Protein AF-A0A933L2H6-F1 (afdb_monomer_lite)

Radius of gyration: 19.9 Å; chains: 1; bounding box: 51×44×52 Å

Organism: NCBI:txid12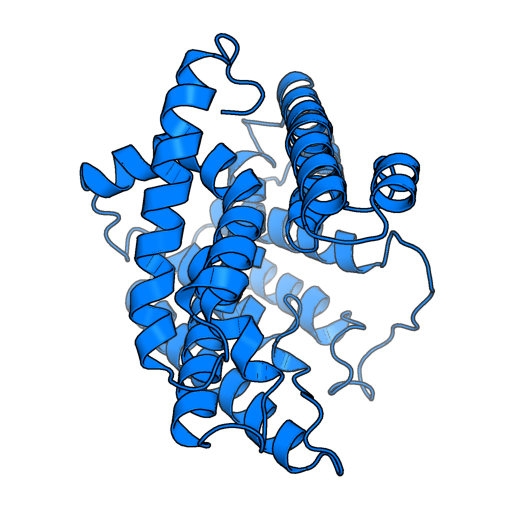28055

InterPro domains:
  IPR002656 Acyltransferase 3 domain [PF01757] (1-305)

Foldseek 3Di:
DVLLLVLLVQLLQCFVVFDPVLNLLSLLSNQLCLLVLLLVLLVVLQQQQAPNHDDVLNLLLLVCQLVPLLVVLLVLCVVPHDCSVVSVVCSVQDRSDPQSVVSVLVNVLSVCSNVHHQDQDADPVVLVVVLCCVLPQANPLPPVVVVRHPDDWDDDSPGVVSVVSSSSSSSSNHNLRYDDPPDLLVVQLVVLSVVLSCVQSVQQVVVLVVDPVSGGDGSCSPCSHPSSVSNSVSVSVCVSVCSPPPPPPPVVVVLVVLVQLLSSCLSSLLVVCQVPPNPPSHGNVVSVVSSVVSSVVSVVVSVVVVVVPPVPSRD

Structure (mmCIF, N/CA/C/O backbone):
data_AF-A0A933L2H6-F1
#
_entry.id   AF-A0A933L2H6-F1
#
loop_
_atom_site.group_PDB
_atom_site.id
_atom_site.type_symbol
_atom_site.label_atom_id
_atom_site.label_alt_id
_atom_site.label_comp_id
_atom_site.label_asym_id
_atom_site.label_entity_id
_atom_site.label_seq_id
_atom_site.pdbx_PDB_ins_code
_atom_site.Cartn_x
_atom_site.Cartn_y
_atom_site.Cartn_z
_atom_site.occupancy
_atom_site.B_iso_or_equiv
_atom_site.auth_seq_id
_atom_site.auth_comp_id
_atom_site.auth_asym_id
_atom_site.auth_atom_id
_atom_site.pdbx_PDB_model_num
ATOM 1 N N . MET A 1 1 ? 4.660 -6.359 2.857 1.00 91.38 1 MET A N 1
ATOM 2 C CA . MET A 1 1 ? 3.763 -6.318 1.682 1.00 91.38 1 MET A CA 1
ATOM 3 C C . MET A 1 1 ? 4.089 -5.125 0.796 1.00 91.38 1 MET A C 1
ATOM 5 O O . MET A 1 1 ? 4.617 -5.360 -0.271 1.00 91.38 1 MET A O 1
ATOM 9 N N . VAL A 1 2 ? 3.926 -3.876 1.252 1.00 93.25 2 VAL A N 1
ATOM 10 C CA . VAL A 1 2 ? 4.247 -2.675 0.442 1.00 93.25 2 VAL A CA 1
ATOM 11 C C . VAL A 1 2 ? 5.695 -2.638 -0.076 1.00 93.25 2 VAL A C 1
ATOM 13 O O . VAL A 1 2 ? 5.914 -2.318 -1.233 1.00 93.25 2 VAL A O 1
ATOM 16 N N . ILE A 1 3 ? 6.686 -3.036 0.730 1.00 95.50 3 ILE A N 1
ATOM 17 C CA . ILE A 1 3 ? 8.080 -3.126 0.246 1.00 95.50 3 ILE A 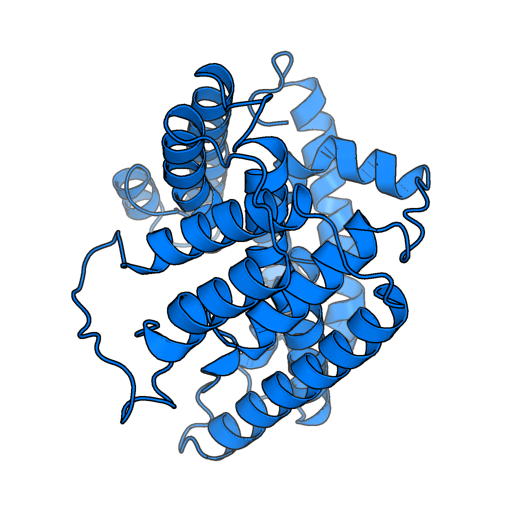CA 1
ATOM 18 C C . ILE A 1 3 ? 8.199 -4.130 -0.908 1.00 95.50 3 ILE A C 1
ATOM 20 O O . ILE A 1 3 ? 8.840 -3.831 -1.905 1.00 95.50 3 ILE A O 1
ATOM 24 N N . LEU A 1 4 ? 7.544 -5.293 -0.797 1.00 96.44 4 LEU A N 1
ATOM 25 C CA . LEU A 1 4 ? 7.558 -6.319 -1.844 1.00 96.44 4 LEU A CA 1
ATOM 26 C C . LEU A 1 4 ? 6.893 -5.816 -3.134 1.00 96.44 4 LEU A C 1
ATOM 28 O O . LEU A 1 4 ? 7.409 -6.092 -4.211 1.00 96.44 4 LEU A O 1
ATOM 32 N N . LEU A 1 5 ? 5.818 -5.025 -3.011 1.00 95.19 5 LEU A N 1
ATOM 33 C CA . LEU A 1 5 ? 5.186 -4.331 -4.138 1.00 95.19 5 LEU A CA 1
ATOM 34 C C . LEU A 1 5 ? 6.219 -3.476 -4.884 1.00 95.19 5 LEU A C 1
ATOM 36 O O . LEU A 1 5 ? 6.415 -3.654 -6.078 1.00 95.19 5 LEU A O 1
ATOM 40 N N . HIS A 1 6 ? 6.960 -2.614 -4.179 1.00 95.31 6 HIS A N 1
ATOM 41 C CA . HIS A 1 6 ? 7.970 -1.754 -4.815 1.00 95.31 6 HIS A CA 1
ATOM 42 C C . HIS A 1 6 ? 9.167 -2.518 -5.380 1.00 95.31 6 HIS A C 1
ATOM 44 O O . HIS A 1 6 ? 9.771 -2.073 -6.355 1.00 95.31 6 HIS A O 1
ATOM 50 N N . CYS A 1 7 ? 9.522 -3.664 -4.794 1.00 95.94 7 CYS A N 1
ATOM 51 C CA . CYS A 1 7 ? 10.558 -4.533 -5.350 1.00 95.94 7 CYS A CA 1
ATOM 52 C C . CYS A 1 7 ? 10.157 -5.096 -6.723 1.00 95.94 7 CYS A C 1
ATOM 54 O O . CYS A 1 7 ? 11.025 -5.244 -7.579 1.00 95.94 7 CYS A O 1
ATOM 56 N N . ALA A 1 8 ? 8.870 -5.381 -6.939 1.00 96.19 8 ALA A N 1
ATOM 57 C CA . ALA A 1 8 ? 8.348 -5.875 -8.212 1.00 96.19 8 ALA A CA 1
ATOM 58 C C . ALA A 1 8 ? 8.008 -4.748 -9.207 1.00 96.19 8 ALA A C 1
ATOM 60 O O . ALA A 1 8 ? 8.186 -4.921 -10.410 1.00 96.19 8 ALA A O 1
ATOM 61 N N . ALA A 1 9 ? 7.598 -3.574 -8.715 1.00 93.50 9 ALA A N 1
ATOM 62 C CA . ALA A 1 9 ? 7.052 -2.487 -9.530 1.00 93.50 9 ALA A CA 1
ATOM 63 C C . ALA A 1 9 ? 7.937 -2.046 -10.707 1.00 93.50 9 ALA A C 1
ATOM 65 O O . ALA A 1 9 ? 7.421 -1.697 -11.765 1.00 93.50 9 ALA A O 1
ATOM 66 N N . ARG A 1 10 ? 9.269 -2.072 -10.551 1.00 92.44 10 ARG A N 1
ATOM 67 C CA . ARG A 1 10 ? 10.197 -1.632 -11.605 1.00 92.44 10 ARG A CA 1
ATOM 68 C C . ARG A 1 10 ? 10.139 -2.514 -12.857 1.00 92.44 10 ARG A C 1
ATOM 70 O O . ARG A 1 10 ? 10.207 -1.982 -13.955 1.00 92.44 10 ARG A O 1
ATOM 77 N N . TYR A 1 11 ? 9.965 -3.823 -12.690 1.00 94.69 11 TYR A N 1
ATOM 78 C CA . TYR A 1 11 ? 9.904 -4.786 -13.796 1.00 94.69 11 TYR A CA 1
ATOM 79 C C . TYR A 1 11 ? 8.694 -4.566 -14.702 1.00 94.69 11 TYR A C 1
ATOM 81 O O . TYR A 1 11 ? 8.742 -4.882 -15.886 1.00 94.69 11 TYR A O 1
ATOM 89 N N . LEU A 1 12 ? 7.609 -4.008 -14.157 1.00 94.12 12 LEU A N 1
ATOM 90 C CA . LEU A 1 12 ? 6.359 -3.812 -14.889 1.00 94.12 12 LEU A CA 1
ATOM 91 C C . LEU A 1 12 ? 6.519 -2.838 -16.062 1.00 94.12 12 LEU A C 1
ATOM 93 O O . LEU A 1 12 ? 5.794 -2.956 -17.045 1.00 94.12 12 LEU A O 1
ATOM 97 N N . TYR A 1 13 ? 7.488 -1.924 -15.976 1.00 93.50 13 TYR A N 1
ATOM 98 C CA . TYR A 1 13 ? 7.817 -0.957 -17.025 1.00 93.50 13 TYR A CA 1
ATOM 99 C C . TYR A 1 13 ? 8.772 -1.504 -18.094 1.00 93.50 13 TYR A C 1
ATOM 101 O O . TYR A 1 13 ? 9.005 -0.830 -19.087 1.00 93.50 13 TYR A O 1
ATOM 109 N N . GLU A 1 14 ? 9.303 -2.712 -17.909 1.00 92.75 14 GLU A N 1
ATOM 110 C CA . GLU A 1 14 ? 10.286 -3.333 -18.804 1.00 92.75 14 GLU A CA 1
ATOM 111 C C . GLU A 1 14 ? 9.624 -4.394 -19.709 1.00 92.75 14 GLU A C 1
ATOM 113 O O . GLU A 1 14 ? 10.243 -5.383 -20.109 1.00 92.75 14 GLU A O 1
ATOM 118 N N . TYR A 1 15 ? 8.330 -4.232 -20.014 1.00 90.75 15 TYR A N 1
ATOM 119 C CA . TYR A 1 15 ? 7.611 -5.138 -20.912 1.00 90.75 15 TYR A CA 1
ATOM 120 C C . TYR A 1 15 ? 8.277 -5.149 -22.298 1.00 90.75 15 TYR A C 1
ATOM 122 O O . TYR A 1 15 ? 8.671 -4.105 -22.808 1.00 90.75 15 TYR A O 1
ATOM 130 N N . ASN A 1 16 ? 8.442 -6.332 -22.897 1.00 91.88 16 ASN A N 1
ATOM 131 C CA . ASN A 1 16 ? 9.256 -6.591 -24.101 1.00 91.88 16 ASN A CA 1
ATOM 132 C C . ASN A 1 16 ? 10.774 -6.328 -23.980 1.00 91.88 16 ASN A C 1
ATOM 134 O O . ASN A 1 16 ? 11.510 -6.714 -24.887 1.00 91.88 16 ASN A O 1
ATOM 138 N N . ALA A 1 17 ? 11.265 -5.734 -22.886 1.00 92.62 17 ALA A N 1
ATOM 139 C CA . ALA A 1 17 ? 12.699 -5.540 -22.636 1.00 92.62 17 ALA A CA 1
ATOM 140 C C . ALA A 1 17 ? 13.334 -6.694 -21.838 1.00 92.62 17 ALA A C 1
ATOM 142 O O . ALA A 1 17 ? 14.546 -6.902 -21.901 1.00 92.62 17 ALA A O 1
ATOM 143 N N . ILE A 1 18 ? 12.521 -7.464 -21.110 1.00 94.94 18 ILE A N 1
ATOM 144 C CA . ILE A 1 18 ? 12.943 -8.622 -20.308 1.00 94.94 18 ILE A CA 1
ATOM 145 C C . ILE A 1 18 ? 12.176 -9.879 -20.722 1.00 94.94 18 ILE A C 1
ATOM 147 O O . ILE A 1 18 ? 11.187 -9.811 -21.457 1.00 94.94 18 ILE A O 1
ATOM 151 N N . ALA A 1 19 ? 12.603 -11.049 -20.241 1.00 96.38 19 ALA A N 1
ATOM 152 C CA . ALA A 1 19 ? 11.886 -12.282 -20.539 1.00 96.38 19 ALA A CA 1
ATOM 153 C C . ALA A 1 19 ? 10.453 -12.226 -19.981 1.00 96.38 19 ALA A C 1
ATOM 155 O O . ALA A 1 19 ? 10.220 -11.852 -18.830 1.00 96.38 19 ALA A O 1
ATOM 156 N N . LEU A 1 20 ? 9.478 -12.664 -20.784 1.00 95.81 20 LEU A N 1
ATOM 157 C CA . LEU A 1 20 ? 8.059 -12.631 -20.408 1.00 95.81 20 LEU A CA 1
ATOM 158 C C . LEU A 1 20 ? 7.776 -13.395 -19.104 1.00 95.81 20 LEU A C 1
ATOM 160 O O . LEU A 1 20 ? 6.888 -13.016 -18.344 1.00 95.81 20 LEU A O 1
ATOM 164 N N . ALA A 1 21 ? 8.530 -14.462 -18.828 1.00 97.19 21 ALA A N 1
ATOM 165 C CA . ALA A 1 21 ? 8.425 -15.198 -17.572 1.00 97.19 21 ALA A CA 1
ATOM 166 C C . ALA A 1 21 ? 8.799 -14.327 -16.360 1.00 97.19 21 ALA A C 1
ATOM 168 O O . ALA A 1 21 ? 8.067 -14.325 -15.373 1.00 97.19 21 ALA A O 1
ATOM 169 N N . ASP A 1 22 ? 9.883 -13.552 -16.451 1.00 97.38 22 ASP A N 1
ATOM 170 C CA . ASP A 1 22 ? 10.321 -12.653 -15.382 1.00 97.38 22 ASP A CA 1
ATOM 171 C C . ASP A 1 22 ? 9.322 -11.510 -15.164 1.00 97.38 22 ASP A C 1
ATOM 173 O O . ASP A 1 22 ? 8.956 -11.217 -14.022 1.00 97.38 22 ASP A O 1
ATOM 177 N N . TRP A 1 23 ? 8.803 -10.931 -16.253 1.00 97.38 23 TRP A N 1
ATOM 178 C CA . TRP A 1 23 ? 7.754 -9.909 -16.187 1.00 97.38 23 TRP A CA 1
ATOM 179 C C . TRP A 1 23 ? 6.479 -10.444 -15.517 1.00 97.38 23 TRP A C 1
ATOM 181 O O . TRP A 1 23 ? 5.961 -9.823 -14.590 1.00 97.38 23 TRP A O 1
ATOM 191 N N . ARG A 1 24 ? 6.009 -11.639 -15.912 1.00 97.81 24 ARG A N 1
ATOM 192 C CA . ARG A 1 24 ? 4.826 -12.288 -15.314 1.00 97.81 24 ARG A CA 1
ATOM 193 C C . ARG A 1 24 ? 5.014 -12.582 -13.829 1.00 97.81 24 ARG A C 1
ATOM 195 O O . ARG A 1 24 ? 4.072 -12.431 -13.058 1.00 97.81 24 ARG A O 1
ATOM 202 N N . ILE A 1 25 ? 6.208 -13.003 -13.408 1.00 98.00 25 ILE A N 1
ATOM 203 C CA . ILE A 1 25 ? 6.494 -13.218 -11.983 1.00 98.00 25 ILE A CA 1
ATOM 204 C C . ILE A 1 25 ? 6.371 -11.897 -11.220 1.00 98.00 25 ILE A C 1
ATOM 206 O O . ILE A 1 25 ? 5.730 -11.867 -10.171 1.00 98.00 25 ILE A O 1
ATOM 210 N N . ALA A 1 26 ? 6.946 -10.809 -11.739 1.00 97.50 26 ALA A N 1
ATOM 211 C CA . ALA A 1 26 ? 6.839 -9.500 -11.105 1.00 97.50 26 ALA A CA 1
ATOM 212 C C . ALA A 1 26 ? 5.383 -9.017 -11.015 1.00 97.50 26 ALA A C 1
ATOM 214 O O . ALA A 1 26 ? 4.952 -8.576 -9.951 1.00 97.50 26 ALA A O 1
ATOM 215 N N . ASP A 1 27 ? 4.616 -9.171 -12.091 1.00 98.12 27 ASP A N 1
ATOM 216 C CA . ASP A 1 27 ? 3.192 -8.838 -12.154 1.00 98.12 27 ASP A CA 1
ATOM 217 C C . ASP A 1 27 ? 2.354 -9.627 -11.135 1.00 98.12 27 ASP A C 1
ATOM 219 O O . ASP A 1 27 ? 1.594 -9.045 -10.356 1.00 98.12 27 ASP A O 1
ATOM 223 N N . ILE A 1 28 ? 2.565 -10.942 -11.036 1.00 98.38 28 ILE A N 1
ATOM 224 C CA . ILE A 1 28 ? 1.906 -11.783 -10.026 1.00 98.38 28 ILE A CA 1
ATOM 225 C C . ILE A 1 28 ? 2.279 -11.331 -8.610 1.00 98.38 28 ILE A C 1
ATOM 227 O O . ILE A 1 28 ? 1.401 -11.217 -7.754 1.00 98.38 28 ILE A O 1
ATOM 231 N N . VAL A 1 29 ? 3.567 -11.078 -8.346 1.00 98.12 29 VAL A N 1
ATOM 232 C CA . VAL A 1 29 ? 4.044 -10.653 -7.022 1.00 98.12 29 VAL A CA 1
ATOM 233 C C . VAL A 1 29 ? 3.429 -9.317 -6.625 1.00 98.12 29 VAL A C 1
ATOM 235 O O . VAL A 1 29 ? 2.947 -9.189 -5.499 1.00 98.12 29 VAL A O 1
ATOM 238 N N . ASP A 1 30 ? 3.428 -8.342 -7.531 1.00 97.69 30 ASP A N 1
ATOM 239 C CA . ASP A 1 30 ? 2.845 -7.026 -7.305 1.00 97.69 30 ASP A CA 1
ATOM 240 C C . ASP A 1 30 ? 1.327 -7.148 -7.046 1.00 97.69 30 ASP A C 1
ATOM 242 O O . ASP A 1 30 ? 0.833 -6.753 -5.979 1.00 97.69 30 ASP A O 1
ATOM 246 N N . SER A 1 31 ? 0.608 -7.814 -7.955 1.00 98.12 31 SER A N 1
ATOM 247 C CA . SER A 1 31 ? -0.834 -8.068 -7.869 1.00 98.12 31 SER A CA 1
ATOM 248 C C . SER A 1 31 ? -1.237 -8.743 -6.551 1.00 98.12 31 SER A C 1
ATOM 250 O O . SER A 1 31 ? -2.216 -8.337 -5.917 1.00 98.12 31 SER A O 1
ATOM 252 N N . ALA A 1 32 ? -0.448 -9.715 -6.080 1.00 97.81 32 ALA A N 1
ATOM 253 C CA . ALA A 1 32 ? -0.717 -10.487 -4.866 1.00 97.81 32 ALA A CA 1
ATOM 254 C C . ALA A 1 32 ? -0.627 -9.679 -3.567 1.00 97.81 32 ALA A C 1
ATOM 256 O O . ALA A 1 32 ? -1.168 -10.097 -2.542 1.00 97.81 32 ALA A O 1
ATOM 257 N N . VAL A 1 33 ? 0.055 -8.532 -3.569 1.00 97.25 33 VAL A N 1
ATOM 258 C CA . VAL A 1 33 ? 0.224 -7.698 -2.367 1.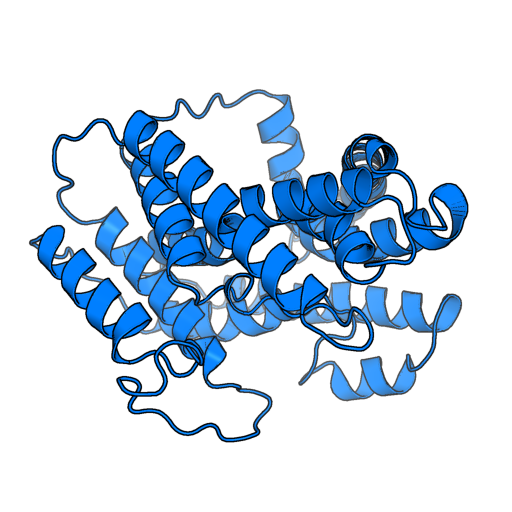00 97.25 33 VAL A CA 1
ATOM 259 C C . VAL A 1 33 ? -0.435 -6.330 -2.480 1.00 97.25 33 VAL A C 1
ATOM 261 O O . VAL A 1 33 ? -0.398 -5.547 -1.524 1.00 97.25 33 VAL A O 1
ATOM 264 N N . ARG A 1 34 ? -1.071 -6.033 -3.613 1.00 96.00 34 ARG A N 1
ATOM 265 C CA . ARG A 1 34 ? -1.621 -4.711 -3.924 1.00 96.00 34 ARG A CA 1
ATOM 266 C C . ARG A 1 34 ? -2.763 -4.277 -3.005 1.00 96.00 34 ARG A C 1
ATOM 268 O O . ARG A 1 34 ? -2.880 -3.094 -2.690 1.00 96.00 34 ARG A O 1
ATOM 275 N N . PHE A 1 35 ? -3.516 -5.228 -2.446 1.00 97.06 35 PHE A N 1
ATOM 276 C CA . PHE A 1 35 ? -4.535 -4.957 -1.419 1.00 97.06 35 PHE A CA 1
ATOM 277 C C . PHE A 1 35 ? -3.968 -4.380 -0.111 1.00 97.06 35 PHE A C 1
ATOM 279 O O . PHE A 1 35 ? -4.726 -3.870 0.715 1.00 97.06 35 PHE A O 1
ATOM 286 N N . SER A 1 36 ? -2.649 -4.451 0.112 1.00 96.19 36 SER A N 1
ATOM 287 C CA . SER A 1 36 ? -2.030 -4.014 1.369 1.00 96.19 36 SER A CA 1
ATOM 288 C C . SER A 1 36 ? -2.190 -2.518 1.654 1.00 96.19 36 SER A C 1
ATOM 290 O O . SER A 1 36 ? -2.301 -2.140 2.820 1.00 96.19 36 SER A O 1
ATOM 292 N N . VAL A 1 37 ? -2.254 -1.677 0.617 1.00 94.88 37 VAL A N 1
ATOM 293 C CA . VAL A 1 37 ? -2.458 -0.227 0.764 1.00 94.88 37 VAL A CA 1
ATOM 294 C C . VAL A 1 37 ? -3.869 0.086 1.288 1.00 94.88 37 VAL A C 1
ATOM 296 O O . VAL A 1 37 ? -3.968 0.659 2.373 1.00 94.88 37 VAL A O 1
ATOM 299 N N . PRO A 1 38 ? -4.971 -0.315 0.622 1.00 97.00 38 PRO A N 1
ATOM 300 C CA . PRO A 1 38 ? -6.315 -0.084 1.154 1.00 97.00 38 PRO A CA 1
ATOM 301 C C . PRO A 1 38 ? -6.583 -0.804 2.476 1.00 97.00 38 PRO A C 1
ATOM 303 O O . PRO A 1 38 ? -7.233 -0.235 3.354 1.00 97.00 38 PRO A O 1
ATOM 306 N N . LEU A 1 39 ? -6.019 -2.001 2.678 1.00 97.44 39 LEU A N 1
ATOM 307 C CA . LEU A 1 39 ? -6.093 -2.702 3.961 1.00 97.44 39 LEU A CA 1
ATOM 308 C C . LEU A 1 39 ? -5.541 -1.845 5.112 1.00 97.44 39 LEU A C 1
ATOM 310 O O . LEU A 1 39 ? -6.135 -1.817 6.189 1.00 97.44 39 LEU A O 1
ATOM 314 N N . PHE A 1 40 ? -4.447 -1.105 4.899 1.00 95.75 40 PHE A N 1
ATOM 315 C CA . PHE A 1 40 ? -3.918 -0.198 5.919 1.00 95.75 40 PHE A CA 1
ATOM 316 C C . PHE A 1 40 ? -4.927 0.890 6.304 1.00 95.75 40 PHE A C 1
ATOM 318 O O . PHE A 1 40 ? -5.112 1.170 7.492 1.00 95.75 40 PHE A O 1
ATOM 325 N N . PHE A 1 41 ? -5.587 1.510 5.321 1.00 97.06 41 PHE A N 1
ATOM 326 C CA . PHE A 1 41 ? -6.598 2.536 5.583 1.00 97.06 41 PHE A CA 1
ATOM 327 C C . PHE A 1 41 ? -7.807 1.952 6.316 1.00 97.06 41 PHE A C 1
ATOM 329 O O . PHE A 1 41 ? -8.267 2.550 7.288 1.00 97.06 41 PHE A O 1
ATOM 336 N N . MET A 1 42 ? -8.253 0.747 5.943 1.00 97.88 42 MET A N 1
ATOM 337 C CA . MET A 1 42 ? -9.300 0.021 6.671 1.00 97.88 42 MET A CA 1
ATOM 338 C C . MET A 1 42 ? -8.920 -0.226 8.136 1.00 97.88 42 MET A C 1
ATOM 340 O O . MET A 1 42 ? -9.723 0.029 9.035 1.00 97.88 42 MET A O 1
ATOM 344 N N . VAL A 1 43 ? -7.690 -0.676 8.401 1.00 95.62 43 VAL A N 1
ATOM 345 C CA . VAL A 1 43 ? -7.190 -0.882 9.771 1.00 95.62 43 VAL A CA 1
ATOM 346 C C . VAL A 1 43 ? -7.111 0.441 10.534 1.00 95.62 43 VAL A C 1
ATOM 348 O O . VAL A 1 43 ? -7.529 0.511 11.689 1.00 95.62 43 VAL A O 1
ATOM 351 N N . SER A 1 44 ? -6.644 1.509 9.887 1.00 95.00 44 SER A N 1
ATOM 352 C CA . SER A 1 44 ? -6.583 2.845 10.483 1.00 95.00 44 SER A CA 1
ATOM 353 C C . SER A 1 44 ? -7.972 3.344 10.878 1.00 95.00 44 SER A C 1
ATOM 355 O O . SER A 1 44 ? -8.161 3.783 12.008 1.00 95.00 44 SER A O 1
ATOM 357 N N . GLY A 1 45 ? -8.971 3.214 10.005 1.00 96.00 45 GLY A N 1
ATOM 358 C CA . GLY A 1 45 ? -10.349 3.566 10.339 1.00 96.00 45 GLY A CA 1
ATOM 359 C C . GLY A 1 45 ? -10.949 2.676 11.427 1.00 96.00 45 GLY A C 1
ATOM 360 O O . GLY A 1 45 ? -11.609 3.177 12.337 1.00 96.00 45 GLY A O 1
ATOM 361 N N . TYR A 1 46 ? -10.660 1.371 11.418 1.00 94.88 46 TYR A N 1
ATOM 362 C CA . TYR A 1 46 ? -11.064 0.477 12.505 1.00 94.88 46 TYR A CA 1
ATOM 363 C C . TYR A 1 46 ? -10.587 0.976 13.871 1.00 94.88 46 TYR A C 1
ATOM 365 O O . TYR A 1 46 ? -11.399 1.082 14.794 1.00 94.88 46 TYR A O 1
ATOM 373 N N . VAL A 1 47 ? -9.316 1.365 13.975 1.00 93.69 47 VAL A N 1
ATOM 374 C CA . VAL A 1 47 ? -8.729 1.893 15.212 1.00 93.69 47 VAL A CA 1
ATOM 375 C C . VAL A 1 47 ? -9.289 3.276 15.554 1.00 93.69 47 VAL A C 1
ATOM 377 O O . VAL A 1 47 ? -9.741 3.495 16.676 1.00 93.69 47 VAL A O 1
ATOM 380 N N . PHE A 1 48 ? -9.280 4.204 14.597 1.00 94.38 48 PHE A N 1
ATOM 381 C CA . PHE A 1 48 ? -9.452 5.627 14.874 1.00 94.38 48 PHE A CA 1
ATOM 382 C C . PHE A 1 48 ? -10.894 6.138 14.769 1.00 94.38 48 PHE A C 1
ATOM 384 O O . PHE A 1 48 ? -11.224 7.111 15.430 1.00 94.38 48 PHE A O 1
ATOM 391 N N . TYR A 1 49 ? -11.791 5.520 13.997 1.00 94.12 49 TYR A N 1
ATOM 392 C CA . TYR A 1 49 ? -13.138 6.076 13.759 1.00 94.12 49 TYR A CA 1
ATOM 393 C C . TYR A 1 49 ? -14.154 5.554 14.789 1.00 94.12 49 TYR A C 1
ATOM 395 O O . TYR A 1 49 ? -15.257 5.120 14.456 1.00 94.12 49 TYR A O 1
ATOM 403 N N . GLY A 1 50 ? -13.767 5.559 16.063 1.00 86.81 50 GLY A N 1
ATOM 404 C CA . GLY A 1 50 ? -14.578 5.064 17.174 1.00 86.81 50 GLY A CA 1
ATOM 405 C C . GLY A 1 50 ? -14.050 5.566 18.520 1.00 86.81 50 GLY A C 1
ATOM 406 O O . GLY A 1 50 ? -13.700 6.737 18.610 1.00 86.81 50 GLY A O 1
ATOM 407 N N . PRO A 1 51 ? -13.956 4.727 19.569 1.00 83.69 51 PRO A N 1
ATOM 408 C CA . PRO A 1 51 ? -13.561 5.187 20.908 1.00 83.69 51 PRO A CA 1
ATOM 409 C C . PRO A 1 51 ? -12.143 5.772 20.994 1.00 83.69 51 PRO A C 1
ATOM 411 O O . PRO A 1 51 ? -11.839 6.557 21.890 1.00 83.69 51 PRO A O 1
ATOM 414 N N . HIS A 1 52 ? -11.258 5.389 20.073 1.00 87.88 52 HIS A N 1
ATOM 415 C CA . HIS A 1 52 ? -9.857 5.801 20.063 1.00 87.88 52 HIS A CA 1
ATOM 416 C C . HIS A 1 52 ? -9.576 6.835 18.975 1.00 87.88 52 HIS A C 1
ATOM 418 O O . HIS A 1 52 ? -8.641 6.660 18.198 1.00 87.88 52 HIS A O 1
ATOM 424 N N . GLN A 1 53 ? -10.367 7.911 18.924 1.00 90.75 53 GLN A N 1
ATOM 425 C CA . GLN A 1 53 ? -10.176 8.979 17.941 1.00 90.75 53 GLN A CA 1
ATOM 426 C C . GLN A 1 53 ? -8.734 9.501 17.889 1.00 90.75 53 GLN A C 1
ATOM 428 O O . GLN A 1 53 ? -8.034 9.541 18.917 1.00 90.75 53 GLN A O 1
ATOM 433 N N . PRO A 1 54 ? -8.262 9.934 16.705 1.00 90.19 54 PRO A N 1
ATOM 434 C CA . PRO A 1 54 ? -6.989 10.609 16.594 1.00 90.19 54 PRO A CA 1
ATOM 435 C C . PRO A 1 54 ? -6.960 11.826 17.522 1.00 90.19 54 PRO A C 1
ATOM 437 O O . PRO A 1 54 ? -7.925 12.564 17.656 1.00 90.19 54 PRO A O 1
ATOM 440 N N . ARG A 1 55 ? -5.827 12.041 18.184 1.00 92.19 55 ARG A N 1
ATOM 441 C CA . ARG A 1 55 ? -5.579 13.226 19.009 1.00 92.19 55 ARG A CA 1
ATOM 442 C C . ARG A 1 55 ? -4.658 14.172 18.238 1.00 92.19 55 ARG A C 1
ATOM 444 O O . ARG A 1 55 ? -3.909 13.681 17.389 1.00 92.19 55 ARG A O 1
ATOM 451 N N . PRO A 1 56 ? -4.593 15.472 18.575 1.00 91.69 56 PRO A N 1
ATOM 452 C CA . PRO A 1 56 ? -3.682 16.417 17.919 1.00 91.69 56 PRO A CA 1
ATOM 453 C C . PRO A 1 56 ? -2.227 15.928 17.851 1.00 91.69 56 PRO A C 1
ATOM 455 O O . PRO A 1 56 ? -1.555 16.105 16.840 1.00 91.69 56 PRO A O 1
ATOM 458 N N . ARG A 1 57 ? -1.762 15.192 18.872 1.00 91.50 57 ARG A N 1
ATOM 459 C CA . ARG A 1 57 ? -0.434 14.551 18.870 1.00 91.50 57 ARG A CA 1
ATOM 460 C C . ARG A 1 57 ? -0.213 13.568 17.709 1.00 91.50 57 ARG A C 1
ATOM 462 O O . ARG A 1 57 ? 0.912 13.429 17.254 1.00 91.50 57 ARG A O 1
ATOM 469 N N . HIS A 1 58 ? -1.248 12.862 17.244 1.00 91.56 58 HIS A N 1
ATOM 470 C CA . HIS A 1 58 ? -1.132 11.911 16.132 1.00 91.56 58 HIS A CA 1
ATOM 471 C C . HIS A 1 58 ? -0.984 12.651 14.800 1.00 91.56 58 HIS A C 1
ATOM 473 O O . HIS A 1 58 ? -0.201 12.223 13.958 1.00 91.56 58 HIS A O 1
ATOM 479 N N . LEU A 1 59 ? -1.674 13.786 14.640 1.00 91.38 59 LEU A N 1
ATOM 480 C CA . LEU A 1 59 ? -1.500 14.658 13.480 1.00 91.38 59 LEU A CA 1
ATOM 481 C C . LEU A 1 59 ? -0.124 15.334 13.504 1.00 91.38 59 LEU A C 1
ATOM 483 O O . LEU A 1 59 ? 0.575 15.324 12.500 1.00 91.38 59 LEU A O 1
ATOM 487 N N . MET A 1 60 ? 0.315 15.822 14.667 1.00 92.56 60 MET A N 1
ATOM 488 C CA . MET A 1 60 ? 1.665 16.368 14.834 1.00 92.56 60 MET A CA 1
ATOM 489 C C . MET A 1 60 ? 2.737 15.331 14.489 1.00 92.56 60 MET A C 1
ATOM 491 O O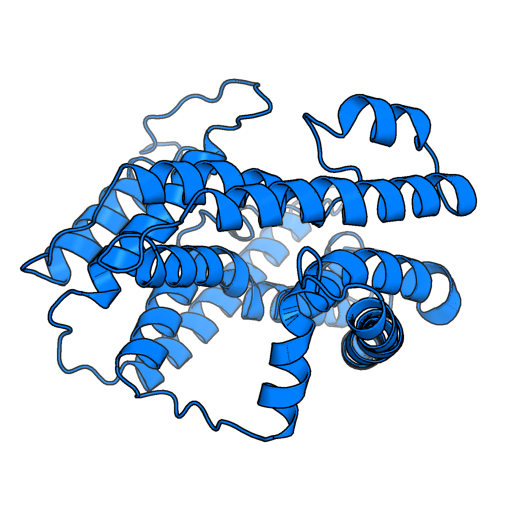 . MET A 1 60 ? 3.685 15.638 13.776 1.00 92.56 60 MET A O 1
ATOM 495 N N . ARG A 1 61 ? 2.565 14.078 14.933 1.00 92.12 61 ARG A N 1
ATOM 496 C CA . ARG A 1 61 ? 3.462 12.974 14.568 1.00 92.12 61 ARG A CA 1
ATOM 497 C C . ARG A 1 61 ? 3.550 12.795 13.053 1.00 92.12 61 ARG A C 1
ATOM 499 O O . ARG A 1 61 ? 4.642 12.628 12.522 1.00 92.12 61 ARG A O 1
ATOM 506 N N . LEU A 1 62 ? 2.418 12.869 12.360 1.00 92.25 62 LEU A N 1
ATOM 507 C CA . LEU A 1 62 ? 2.367 12.753 10.908 1.00 92.25 62 LEU A CA 1
ATOM 508 C C . LEU A 1 62 ? 3.069 13.920 10.204 1.00 92.25 62 LEU A C 1
ATOM 510 O O . LEU A 1 62 ? 3.869 13.684 9.305 1.00 92.25 62 LEU A O 1
ATOM 514 N N . VAL A 1 63 ? 2.835 15.156 10.654 1.00 92.44 63 VAL A N 1
ATOM 515 C CA . VAL A 1 63 ? 3.536 16.350 10.153 1.00 92.44 63 VAL A CA 1
ATOM 516 C C . VAL A 1 63 ? 5.047 16.205 10.345 1.00 92.44 63 VAL A C 1
ATOM 518 O O . VAL A 1 63 ? 5.810 16.428 9.410 1.00 92.44 63 VAL A O 1
ATOM 521 N N . MET A 1 64 ? 5.487 15.744 11.519 1.00 93.62 64 MET A N 1
ATOM 522 C CA . MET A 1 64 ? 6.904 15.490 11.790 1.00 93.62 64 MET A CA 1
ATOM 523 C C . MET A 1 64 ? 7.482 14.402 10.880 1.00 93.62 64 MET A C 1
ATOM 525 O O . MET A 1 64 ? 8.611 14.543 10.423 1.00 93.62 64 MET A O 1
ATOM 529 N N . CYS A 1 65 ? 6.721 13.350 10.562 1.00 93.62 65 CYS A N 1
ATOM 530 C CA . CYS A 1 65 ? 7.140 12.335 9.591 1.00 93.62 65 CYS A CA 1
ATOM 531 C C . CYS A 1 65 ? 7.275 12.917 8.179 1.00 93.62 65 CYS A C 1
ATOM 533 O O . CYS A 1 65 ? 8.275 12.656 7.514 1.00 93.62 65 CYS A O 1
ATOM 535 N N . ILE A 1 66 ? 6.304 13.723 7.734 1.00 92.25 66 ILE A N 1
ATOM 536 C CA . ILE A 1 66 ? 6.340 14.397 6.427 1.00 92.25 66 ILE A CA 1
ATOM 537 C C . ILE A 1 66 ? 7.595 15.263 6.318 1.00 92.25 66 ILE A C 1
ATOM 539 O O . ILE A 1 66 ? 8.338 15.136 5.348 1.00 92.25 66 ILE A O 1
ATOM 543 N N . VAL A 1 67 ? 7.864 16.089 7.331 1.00 94.00 67 VAL A N 1
ATOM 544 C CA . VAL A 1 67 ? 9.035 16.971 7.346 1.00 94.00 67 VAL A CA 1
ATOM 545 C C . VAL A 1 67 ? 10.327 16.160 7.429 1.00 94.00 67 VAL A C 1
ATOM 547 O O . VAL A 1 67 ? 11.209 16.342 6.600 1.00 94.00 67 VAL A O 1
ATOM 550 N N . ALA A 1 68 ? 10.454 15.235 8.382 1.00 94.38 68 ALA A N 1
ATOM 551 C CA . ALA A 1 68 ? 11.702 14.508 8.603 1.00 94.38 68 ALA A CA 1
ATOM 552 C C . ALA A 1 68 ? 12.071 13.603 7.421 1.00 94.38 68 ALA A C 1
ATOM 554 O O . ALA A 1 68 ? 13.166 13.727 6.872 1.00 94.38 68 ALA A O 1
ATOM 555 N N . TYR A 1 69 ? 11.166 12.719 6.989 1.00 95.44 69 TYR A N 1
ATOM 556 C CA . TYR A 1 69 ? 11.438 11.854 5.838 1.00 95.44 69 TYR A CA 1
ATOM 557 C C . TYR A 1 69 ? 11.470 12.641 4.532 1.00 95.44 69 TYR A C 1
ATOM 559 O O . TYR A 1 69 ? 12.207 12.273 3.620 1.00 95.44 69 TYR A O 1
ATOM 567 N N . GLY A 1 70 ? 10.727 13.746 4.453 1.00 94.25 70 GLY A N 1
ATOM 568 C CA . GLY A 1 70 ? 10.792 14.667 3.331 1.00 94.25 70 GLY A CA 1
ATOM 569 C C . GLY A 1 70 ? 12.169 15.303 3.182 1.00 94.25 70 GLY A C 1
ATOM 570 O O . GLY A 1 70 ? 12.762 15.212 2.112 1.00 94.25 70 GLY A O 1
ATOM 571 N N . CYS A 1 71 ? 12.730 15.851 4.261 1.00 95.06 71 CYS A N 1
ATOM 572 C CA . CYS A 1 71 ? 14.089 16.393 4.279 1.00 95.06 71 CYS A CA 1
ATOM 573 C C . CYS A 1 71 ? 15.139 15.325 3.945 1.00 95.06 71 CYS A C 1
ATOM 575 O O . CYS A 1 71 ? 16.053 15.593 3.167 1.00 95.06 71 CYS A O 1
ATOM 577 N N . ILE A 1 72 ? 14.996 14.103 4.474 1.00 95.31 72 ILE A N 1
ATOM 578 C CA . ILE A 1 72 ? 15.887 12.983 4.130 1.00 95.31 72 ILE A CA 1
ATOM 579 C C . ILE A 1 72 ? 15.803 12.668 2.628 1.00 95.31 72 ILE A C 1
ATOM 581 O O . ILE A 1 72 ? 16.834 12.499 1.978 1.00 95.31 72 ILE A O 1
ATOM 585 N N . ALA A 1 73 ? 14.600 12.635 2.050 1.00 94.81 73 ALA A N 1
ATOM 586 C CA . ALA A 1 73 ? 14.403 12.400 0.622 1.00 94.81 73 ALA A CA 1
ATOM 587 C C . ALA A 1 73 ? 14.941 13.543 -0.258 1.00 94.81 73 ALA A C 1
ATOM 589 O O . ALA A 1 73 ? 15.523 13.283 -1.311 1.00 94.81 73 ALA A O 1
ATOM 590 N N . VAL A 1 74 ? 14.790 14.799 0.171 1.00 95.94 74 VAL A N 1
ATOM 591 C CA . VAL A 1 74 ? 15.385 15.969 -0.495 1.00 95.94 74 VAL A CA 1
ATOM 592 C C . VAL A 1 74 ? 16.910 15.869 -0.478 1.00 95.94 74 VAL A C 1
ATOM 594 O O . VAL A 1 74 ? 17.537 16.014 -1.525 1.00 95.94 74 VAL A O 1
ATOM 597 N N . GLY A 1 75 ? 17.510 15.546 0.673 1.00 96.12 75 GLY A N 1
ATOM 598 C CA . GLY A 1 75 ? 18.951 15.317 0.787 1.00 96.12 75 GLY A CA 1
ATOM 599 C C . GLY A 1 75 ? 19.428 14.167 -0.102 1.00 96.12 75 GLY A C 1
ATOM 600 O O . GLY A 1 75 ? 20.431 14.295 -0.799 1.00 96.12 75 GLY A O 1
ATOM 601 N N . TYR A 1 76 ? 18.665 13.073 -0.165 1.00 95.06 76 TYR A N 1
ATOM 602 C CA . TYR A 1 76 ? 18.947 11.967 -1.080 1.00 95.06 76 TYR A CA 1
ATOM 603 C C . TYR A 1 76 ? 18.954 12.422 -2.546 1.00 95.06 76 TYR A C 1
ATOM 605 O O . TYR A 1 76 ? 19.897 12.114 -3.274 1.00 95.06 76 TYR A O 1
ATOM 613 N N . LYS A 1 77 ? 17.948 13.199 -2.974 1.00 93.44 77 LYS A N 1
ATOM 614 C CA . LYS A 1 77 ? 17.894 13.779 -4.325 1.00 93.44 77 LYS A CA 1
ATOM 615 C C . LYS A 1 77 ? 19.043 14.745 -4.596 1.00 93.44 77 LYS A C 1
ATOM 617 O O . LYS A 1 77 ? 19.548 14.747 -5.710 1.00 93.44 77 LYS A O 1
ATOM 622 N N . ALA A 1 78 ? 19.465 15.529 -3.607 1.00 94.62 78 ALA A N 1
ATOM 623 C CA . ALA A 1 78 ? 20.582 16.459 -3.757 1.00 94.62 78 ALA A CA 1
ATOM 624 C C . ALA A 1 78 ? 21.913 15.739 -4.023 1.00 94.62 78 ALA A C 1
ATOM 626 O O . ALA A 1 78 ? 22.752 16.264 -4.745 1.00 94.62 78 ALA A O 1
ATOM 627 N N . ILE A 1 79 ? 22.098 14.539 -3.460 1.00 94.00 79 ILE A N 1
ATOM 628 C CA . ILE A 1 79 ? 23.335 13.760 -3.615 1.00 94.00 79 ILE A CA 1
ATOM 629 C C . ILE A 1 79 ? 23.280 12.840 -4.847 1.00 94.00 79 ILE A C 1
ATOM 631 O O . ILE A 1 79 ? 24.271 12.707 -5.557 1.00 94.00 79 ILE A O 1
ATOM 635 N N . TRP A 1 80 ? 22.145 12.175 -5.090 1.00 89.69 80 TRP A N 1
ATOM 636 C CA . TRP A 1 80 ? 22.046 11.049 -6.036 1.00 89.69 80 TRP A CA 1
ATOM 637 C C . TRP A 1 80 ? 21.044 11.256 -7.182 1.00 89.69 80 TRP A C 1
ATOM 639 O O . TRP A 1 80 ? 20.845 10.352 -7.999 1.00 89.69 80 TRP A O 1
ATOM 649 N N . GLY A 1 81 ? 20.366 12.399 -7.246 1.00 85.19 81 GLY A N 1
ATOM 650 C CA . GLY A 1 81 ? 19.304 12.654 -8.216 1.00 85.19 81 GLY A CA 1
ATOM 651 C C . GLY A 1 81 ? 19.282 14.091 -8.721 1.00 85.19 81 GLY A C 1
ATOM 652 O O . GLY A 1 81 ? 20.300 14.771 -8.784 1.00 85.19 81 GLY A O 1
ATOM 653 N N . SER A 1 82 ? 18.092 14.537 -9.109 1.00 85.56 82 SER A N 1
ATOM 654 C CA . SER A 1 82 ? 17.817 15.891 -9.588 1.00 85.56 82 SER A CA 1
ATOM 655 C C . SER A 1 82 ? 16.532 16.433 -8.949 1.00 85.56 82 SER A C 1
ATOM 657 O O . SER A 1 82 ? 15.781 15.697 -8.297 1.00 85.56 82 SER A O 1
ATOM 659 N N . GLY A 1 83 ? 16.292 17.741 -9.089 1.00 90.00 83 GLY A N 1
ATOM 660 C CA . GLY A 1 83 ? 15.071 18.392 -8.593 1.00 90.00 83 GLY A CA 1
ATOM 661 C C . GLY A 1 83 ? 14.978 18.479 -7.066 1.00 90.00 83 GLY A C 1
ATOM 662 O O . GLY A 1 83 ? 13.880 18.454 -6.515 1.00 90.00 83 GLY A O 1
ATOM 663 N N . ALA A 1 84 ? 16.112 18.532 -6.356 1.00 93.25 84 ALA A N 1
ATOM 664 C CA . ALA A 1 84 ? 16.124 18.656 -4.895 1.00 93.25 84 ALA A CA 1
ATOM 665 C C . ALA A 1 84 ? 15.509 19.983 -4.419 1.00 93.25 84 ALA A C 1
ATOM 667 O O . ALA A 1 84 ? 14.763 19.991 -3.444 1.00 93.25 84 ALA A O 1
ATOM 668 N N . LEU A 1 85 ? 15.779 21.083 -5.134 1.00 92.81 85 LEU A N 1
ATOM 669 C CA . LEU A 1 85 ? 15.201 22.391 -4.828 1.00 92.81 85 LEU A CA 1
ATOM 670 C C . LEU A 1 85 ? 13.678 22.381 -5.010 1.00 92.81 85 LEU A C 1
ATOM 672 O O . LEU A 1 85 ? 12.961 22.762 -4.091 1.00 92.81 85 LEU A O 1
ATOM 676 N N . ASP A 1 86 ? 13.181 21.858 -6.133 1.00 89.12 86 ASP A N 1
ATOM 677 C CA . ASP A 1 86 ? 11.737 21.738 -6.380 1.00 89.12 86 ASP A CA 1
ATOM 678 C C . ASP A 1 86 ? 11.066 20.840 -5.337 1.00 89.12 86 ASP A C 1
ATOM 680 O O . ASP A 1 86 ? 10.021 21.181 -4.788 1.00 89.12 86 ASP A O 1
ATOM 684 N N . ALA A 1 87 ? 11.699 19.712 -5.002 1.00 88.88 87 ALA A N 1
ATOM 685 C CA . ALA A 1 87 ? 11.220 18.800 -3.969 1.00 88.88 87 ALA A CA 1
ATOM 686 C C . ALA A 1 87 ? 11.164 19.453 -2.576 1.00 88.88 87 ALA A C 1
ATOM 688 O O . ALA A 1 87 ? 10.298 19.098 -1.779 1.00 88.88 87 ALA A O 1
ATOM 689 N N . LEU A 1 88 ? 12.062 20.399 -2.281 1.00 91.69 88 LEU A N 1
ATOM 690 C CA . LEU A 1 88 ? 12.049 21.171 -1.040 1.00 91.69 88 LEU A CA 1
ATOM 691 C C . LEU A 1 88 ? 10.941 22.230 -1.043 1.00 91.69 88 LEU A C 1
ATOM 693 O O . LEU A 1 88 ? 10.181 22.318 -0.082 1.00 91.69 88 LEU A O 1
ATOM 697 N N . LEU A 1 89 ? 10.835 23.012 -2.121 1.00 89.31 89 LEU A N 1
ATOM 698 C CA . LEU A 1 89 ? 9.845 24.085 -2.258 1.00 89.31 89 LEU A CA 1
ATOM 699 C C . LEU A 1 89 ? 8.411 23.546 -2.256 1.00 89.31 89 LEU A C 1
ATOM 701 O O . LEU A 1 89 ? 7.511 24.162 -1.686 1.00 89.31 89 LEU A O 1
ATOM 705 N N . LEU A 1 90 ? 8.203 22.377 -2.862 1.00 88.00 90 LEU A N 1
ATOM 706 C CA . LEU A 1 90 ? 6.899 21.731 -2.952 1.00 88.00 90 LEU A CA 1
ATOM 707 C C . LEU A 1 90 ? 6.594 20.802 -1.775 1.00 88.00 90 LEU A C 1
ATOM 709 O O . LEU A 1 90 ? 5.490 20.268 -1.734 1.00 88.00 90 LEU A O 1
ATOM 713 N N . LEU A 1 91 ? 7.502 20.632 -0.806 1.00 87.00 91 LEU A N 1
ATOM 714 C CA . LEU A 1 91 ? 7.327 19.709 0.321 1.00 87.00 91 LEU A CA 1
ATOM 715 C C . LEU A 1 91 ? 5.972 19.850 1.051 1.00 87.00 91 LEU A C 1
ATOM 717 O O . LEU A 1 91 ? 5.402 18.829 1.413 1.00 87.00 91 LEU A O 1
ATOM 721 N N . PRO A 1 92 ? 5.389 21.046 1.266 1.00 83.94 92 PRO A N 1
ATOM 722 C CA . PRO A 1 92 ? 4.075 21.146 1.911 1.00 83.94 92 PRO A CA 1
ATOM 723 C C . PRO A 1 92 ? 2.917 20.574 1.080 1.00 83.94 92 PRO A C 1
ATOM 725 O O . PRO A 1 92 ? 1.878 20.221 1.635 1.00 83.94 92 PRO A O 1
ATOM 728 N N . PHE A 1 93 ? 3.078 20.503 -0.243 1.00 81.50 93 PHE A N 1
ATOM 729 C CA . PHE A 1 93 ? 2.004 20.220 -1.197 1.00 81.50 93 PHE A CA 1
ATOM 730 C C . PHE A 1 93 ? 2.179 18.889 -1.926 1.00 81.50 93 PHE A C 1
ATOM 732 O O . PHE A 1 93 ? 1.192 18.282 -2.338 1.00 81.50 93 PHE A O 1
ATOM 739 N N . ALA A 1 94 ? 3.419 18.437 -2.099 1.00 81.06 94 ALA A N 1
ATOM 740 C CA . ALA A 1 94 ? 3.755 17.265 -2.881 1.00 81.06 94 ALA A CA 1
ATOM 741 C C . ALA A 1 94 ? 4.858 16.439 -2.204 1.00 81.06 94 ALA A C 1
ATOM 743 O O . ALA A 1 94 ? 5.827 16.983 -1.667 1.00 81.06 94 ALA A O 1
ATOM 744 N N . PRO A 1 95 ? 4.758 15.102 -2.264 1.00 86.81 95 PRO A N 1
ATOM 745 C CA . PRO A 1 95 ? 5.770 14.234 -1.698 1.00 86.81 95 PRO A CA 1
ATOM 746 C C . PRO A 1 95 ? 7.089 14.355 -2.484 1.00 86.81 95 PRO A C 1
ATOM 748 O O . PRO A 1 95 ? 7.100 14.188 -3.705 1.00 86.81 95 PRO A O 1
ATOM 751 N N . PRO A 1 96 ? 8.237 14.547 -1.811 1.00 86.88 96 PRO A N 1
ATOM 752 C CA . PRO A 1 96 ? 9.530 14.675 -2.483 1.00 86.88 96 PRO A CA 1
ATOM 753 C C . PRO A 1 96 ? 10.030 13.343 -3.057 1.00 86.88 96 PRO A C 1
ATOM 755 O O . PRO A 1 96 ? 10.958 13.333 -3.865 1.00 86.88 96 PRO A O 1
ATOM 758 N N . PHE A 1 97 ? 9.418 12.219 -2.673 1.00 88.50 97 PHE A N 1
ATOM 759 C CA . PHE A 1 97 ? 9.708 10.883 -3.185 1.00 88.50 97 PHE A CA 1
ATOM 760 C C . PHE A 1 97 ? 8.411 10.104 -3.404 1.00 88.50 97 PHE A C 1
ATOM 762 O O . PHE A 1 97 ? 7.482 10.233 -2.604 1.00 88.50 97 PHE A O 1
ATOM 769 N N . TYR A 1 98 ? 8.366 9.261 -4.442 1.00 83.44 98 TYR A N 1
ATOM 770 C CA . TYR A 1 98 ? 7.130 8.630 -4.930 1.00 83.44 98 TYR A CA 1
ATOM 771 C C . TYR A 1 98 ? 6.366 7.835 -3.869 1.00 83.44 98 TYR A C 1
ATOM 773 O O . TYR A 1 98 ? 5.172 7.642 -4.027 1.00 83.44 98 TYR A O 1
ATOM 781 N N . HIS A 1 99 ? 7.022 7.362 -2.805 1.00 85.12 99 HIS A N 1
ATOM 782 C CA . HIS A 1 99 ? 6.395 6.555 -1.761 1.00 85.12 99 HIS A CA 1
ATOM 783 C C . HIS A 1 99 ? 5.810 7.370 -0.589 1.00 85.12 99 HIS A C 1
ATOM 785 O O . HIS A 1 99 ? 4.916 6.903 0.119 1.00 85.12 99 HIS A O 1
ATOM 791 N N . LEU A 1 100 ? 6.270 8.609 -0.390 1.00 88.94 100 LEU A N 1
ATOM 792 C CA . LEU A 1 100 ? 5.884 9.424 0.769 1.00 88.94 100 LEU A CA 1
ATOM 793 C C . LEU A 1 100 ? 4.466 10.002 0.665 1.00 88.94 100 LEU A C 1
ATOM 795 O O . LEU A 1 100 ? 3.948 10.482 1.671 1.00 88.94 100 LEU A O 1
ATOM 799 N N . TRP A 1 101 ? 3.824 9.914 -0.508 1.00 89.88 101 TRP A N 1
ATOM 800 C CA . TRP A 1 101 ? 2.455 10.394 -0.768 1.00 89.88 101 TRP A CA 1
ATOM 801 C C . TRP A 1 101 ? 1.448 9.950 0.295 1.00 89.88 101 TRP A C 1
ATOM 803 O O . TRP A 1 101 ? 0.582 10.708 0.714 1.00 89.88 101 TRP A O 1
ATOM 813 N N . PHE A 1 102 ? 1.605 8.732 0.793 1.00 88.44 102 PHE A N 1
ATOM 814 C CA . PHE A 1 102 ? 0.715 8.134 1.770 1.00 88.44 102 PHE A CA 1
ATOM 815 C C . PHE A 1 102 ? 0.626 8.913 3.080 1.00 88.44 102 PHE A C 1
ATOM 817 O O . PHE A 1 102 ? -0.448 8.972 3.670 1.00 88.44 102 PHE A O 1
ATOM 824 N N . PHE A 1 103 ? 1.720 9.532 3.543 1.00 89.94 103 PHE A N 1
ATOM 825 C CA . PHE A 1 103 ? 1.667 10.366 4.744 1.00 89.94 103 PHE A CA 1
ATOM 826 C C . PHE A 1 103 ? 0.772 11.591 4.522 1.00 89.94 103 PHE A C 1
ATOM 828 O O . PHE A 1 103 ? 0.015 11.962 5.416 1.00 89.94 103 PHE A O 1
ATOM 835 N N . TYR A 1 104 ? 0.788 12.164 3.317 1.00 89.25 104 TYR A N 1
ATOM 836 C CA . TYR A 1 104 ? -0.099 13.266 2.941 1.00 89.25 104 TYR A CA 1
ATOM 837 C C . TYR A 1 104 ? -1.552 12.801 2.894 1.00 89.25 104 TYR A C 1
ATOM 839 O O . TYR A 1 104 ? -2.420 13.496 3.403 1.00 89.25 104 TYR A O 1
ATOM 847 N N . THR A 1 105 ? -1.824 11.605 2.365 1.00 89.81 105 THR A N 1
ATOM 848 C CA . THR A 1 105 ? -3.175 11.018 2.338 1.00 89.81 105 THR A CA 1
ATOM 849 C C . THR A 1 105 ? -3.678 10.615 3.725 1.00 89.81 105 THR A C 1
ATOM 851 O O . THR A 1 105 ? -4.873 10.697 4.003 1.00 89.81 105 THR A O 1
ATOM 854 N N . LEU A 1 106 ? -2.789 10.214 4.634 1.00 91.75 106 LEU A N 1
ATOM 855 C CA . LEU A 1 106 ? -3.164 9.837 5.995 1.00 91.75 106 LEU A CA 1
ATOM 856 C C . LEU A 1 106 ? -3.617 11.048 6.828 1.00 91.75 106 LEU A C 1
ATOM 858 O O . LEU A 1 106 ? -4.423 10.891 7.744 1.00 91.75 106 LEU A O 1
ATOM 862 N N . ALA A 1 107 ? -3.149 12.255 6.498 1.00 90.75 107 ALA A N 1
ATOM 863 C CA . ALA A 1 107 ? -3.492 13.482 7.216 1.00 90.75 107 ALA A CA 1
ATOM 864 C C . ALA A 1 107 ? -4.996 13.807 7.171 1.00 90.75 107 ALA A C 1
ATOM 866 O O . ALA A 1 107 ? -5.595 13.909 8.246 1.00 90.75 107 ALA A O 1
ATOM 867 N N . PRO A 1 108 ? -5.654 13.900 5.997 1.00 90.06 108 PRO A N 1
ATOM 868 C CA . PRO A 1 108 ? -7.099 14.082 5.924 1.00 90.06 108 PRO A CA 1
ATOM 869 C C . PRO A 1 108 ? -7.864 12.881 6.492 1.00 90.06 108 PRO A C 1
ATOM 871 O O . PRO A 1 108 ? -8.884 13.083 7.142 1.00 90.06 108 PRO A O 1
ATOM 874 N N . VAL A 1 109 ? -7.364 11.644 6.351 1.00 93.06 109 VAL A N 1
ATOM 875 C CA . VAL A 1 109 ? -7.988 10.465 6.987 1.00 93.06 109 VAL A CA 1
ATOM 876 C C . VAL A 1 109 ? -8.020 10.617 8.510 1.00 93.06 109 VAL A C 1
ATOM 878 O O . VAL A 1 109 ? -9.042 10.332 9.136 1.00 93.06 109 VAL A O 1
ATOM 881 N N . TYR A 1 110 ? -6.939 11.095 9.125 1.00 93.88 110 TYR A N 1
ATOM 882 C CA . TYR A 1 110 ? -6.897 11.338 10.567 1.00 93.88 110 TYR A CA 1
ATOM 883 C C . TYR A 1 110 ? -7.751 12.535 10.964 1.00 93.88 110 TYR A C 1
ATOM 885 O O . TYR A 1 110 ? -8.448 12.449 11.969 1.00 93.88 110 TYR A O 1
ATOM 893 N N . LEU A 1 111 ? -7.745 13.613 10.177 1.00 93.12 111 LEU A N 1
ATOM 894 C CA . LEU A 1 111 ? -8.587 14.781 10.425 1.00 93.12 111 LEU A CA 1
ATOM 895 C C . LEU A 1 111 ? -10.074 14.402 10.435 1.00 93.12 111 LEU A C 1
ATOM 897 O O . LEU A 1 111 ? -10.781 14.732 11.382 1.00 93.12 111 LEU A O 1
ATOM 901 N N . VAL A 1 112 ? -10.528 13.632 9.443 1.00 93.44 112 VAL A N 1
ATOM 902 C CA . VAL A 1 112 ? -11.896 13.094 9.415 1.00 93.44 112 VAL A CA 1
ATOM 903 C C . VAL A 1 112 ? -12.149 12.205 10.631 1.00 93.44 112 VAL A C 1
ATOM 905 O O . VAL A 1 112 ? -13.189 12.336 11.263 1.00 93.44 112 VAL A O 1
ATOM 908 N N . GLY A 1 113 ? -11.189 11.367 11.028 1.00 92.75 113 GLY A N 1
ATOM 909 C CA . GLY A 1 113 ? -11.316 10.528 12.224 1.00 92.75 113 GLY A CA 1
ATOM 910 C C . GLY A 1 113 ? -11.420 11.295 13.546 1.00 92.75 113 GLY A C 1
ATOM 911 O O . GLY A 1 113 ? -11.940 10.746 14.513 1.00 92.75 113 GLY A O 1
ATOM 912 N N . MET A 1 114 ? -10.942 12.544 13.614 1.00 92.75 114 MET A N 1
ATOM 913 C CA . MET A 1 114 ? -11.152 13.421 14.779 1.00 92.75 114 MET A CA 1
ATOM 914 C C . MET A 1 114 ? -12.587 13.952 14.852 1.00 92.75 114 MET A C 1
ATOM 916 O O . MET A 1 114 ? -13.065 14.285 15.930 1.00 92.75 114 MET A O 1
ATOM 920 N N . LEU A 1 115 ? -13.259 14.069 13.705 1.00 91.00 115 LEU A N 1
ATOM 921 C CA . LEU A 1 115 ? -14.582 14.684 13.585 1.00 91.00 115 LEU A CA 1
ATOM 922 C C . LEU A 1 115 ? -15.704 13.644 13.490 1.00 91.00 115 LEU A C 1
ATOM 924 O O . LEU A 1 115 ? -16.840 13.910 13.875 1.00 91.00 115 LEU A O 1
ATOM 928 N N . VAL A 1 116 ? -15.395 12.458 12.966 1.00 89.88 116 VAL A N 1
ATOM 929 C CA . VAL A 1 116 ? -16.364 11.423 12.611 1.00 89.88 116 VAL A CA 1
ATOM 930 C C . VAL A 1 116 ? -16.156 10.181 13.464 1.00 89.88 116 VAL A C 1
ATOM 932 O O . VAL A 1 116 ? -15.053 9.654 13.597 1.00 89.88 116 VAL A O 1
ATOM 935 N N . THR A 1 117 ? -17.264 9.654 13.983 1.00 90.75 117 THR A N 1
ATOM 936 C CA . THR A 1 117 ? -17.320 8.321 14.586 1.00 90.75 117 THR A CA 1
ATOM 937 C C . THR A 1 117 ? -18.254 7.438 13.791 1.00 90.75 117 THR A C 1
ATOM 939 O O . THR A 1 117 ? -19.372 7.828 13.455 1.00 90.75 117 THR A O 1
ATOM 942 N N . VAL A 1 118 ? -17.803 6.222 13.504 1.00 89.31 118 VAL A N 1
ATOM 943 C CA . VAL A 1 118 ? -18.664 5.206 12.916 1.00 89.31 118 VAL A CA 1
ATOM 944 C C . VAL A 1 118 ? -19.363 4.490 14.063 1.00 89.31 118 VAL A C 1
ATOM 946 O O . VAL A 1 118 ? -18.745 3.737 14.819 1.00 89.31 118 VAL A O 1
ATOM 949 N N . ARG A 1 119 ? -20.661 4.772 14.209 1.00 84.44 119 ARG A N 1
ATOM 950 C CA . ARG A 1 119 ? -21.545 4.056 15.138 1.00 84.44 119 ARG A CA 1
ATOM 951 C C . ARG A 1 119 ? -21.610 2.583 14.762 1.00 84.44 119 ARG A C 1
ATOM 953 O O . ARG A 1 119 ? -21.377 2.241 13.607 1.00 84.44 119 ARG A O 1
ATOM 960 N N . GLU A 1 120 ? -21.958 1.734 15.725 1.00 78.81 120 GLU A N 1
ATOM 961 C CA . GLU A 1 120 ? -22.143 0.300 15.497 1.00 78.81 120 GLU A CA 1
ATOM 962 C C . GLU A 1 120 ? -23.187 0.067 14.393 1.00 78.81 120 GLU A C 1
ATOM 964 O O . GLU A 1 120 ? -24.375 0.339 14.592 1.00 78.81 120 GLU A O 1
ATOM 969 N N . PRO A 1 121 ? -22.766 -0.379 13.196 1.00 73.12 121 PRO A N 1
ATOM 970 C CA . PRO A 1 121 ? -23.695 -0.563 12.099 1.00 73.12 121 PRO A CA 1
ATOM 971 C C . PRO A 1 121 ? -24.440 -1.891 12.297 1.00 73.12 121 PRO A C 1
ATOM 973 O O . PRO A 1 121 ? -23.801 -2.935 12.471 1.00 73.12 121 PRO A O 1
ATOM 976 N N . PRO A 1 122 ? -25.782 -1.907 12.220 1.00 66.31 122 PRO A N 1
ATOM 977 C CA . PRO A 1 122 ? -26.550 -3.073 12.645 1.00 66.31 122 PRO A CA 1
ATOM 978 C C . PRO A 1 122 ? -26.472 -4.263 11.672 1.00 66.31 122 PRO A C 1
ATOM 980 O O . PRO A 1 122 ? -26.833 -5.373 12.055 1.00 66.31 122 PRO A O 1
ATOM 983 N N . ARG A 1 123 ? -26.052 -4.079 10.405 1.00 89.12 123 ARG A N 1
ATOM 984 C CA . ARG A 1 123 ? -26.153 -5.124 9.362 1.00 89.12 123 ARG A CA 1
ATOM 985 C C . ARG A 1 123 ? -24.931 -5.181 8.442 1.00 89.12 123 ARG A C 1
ATOM 987 O O . ARG A 1 123 ? -24.732 -4.288 7.625 1.00 89.12 123 ARG A O 1
ATOM 994 N N . PHE A 1 124 ? -24.173 -6.279 8.507 1.00 91.31 124 PHE A N 1
ATOM 995 C CA . PHE A 1 124 ? -23.003 -6.543 7.653 1.00 91.31 124 PHE A CA 1
ATOM 996 C C . PHE A 1 124 ? -23.295 -6.367 6.153 1.00 91.31 124 PHE A C 1
ATOM 998 O O . PHE A 1 124 ? -22.580 -5.654 5.455 1.00 91.31 124 PHE A O 1
ATOM 1005 N N . TRP A 1 125 ? -24.388 -6.955 5.658 1.00 91.06 125 TRP A N 1
ATOM 1006 C CA . TRP A 1 125 ? -24.731 -6.906 4.232 1.00 91.06 125 TRP A CA 1
ATOM 1007 C C . TRP A 1 125 ? -25.118 -5.514 3.733 1.00 91.06 125 TRP A C 1
ATOM 1009 O O . TRP A 1 125 ? -24.877 -5.205 2.571 1.00 91.06 125 TRP A O 1
ATOM 1019 N N . LEU A 1 126 ? -25.642 -4.648 4.606 1.00 91.44 126 LEU A N 1
ATOM 1020 C CA . LEU A 1 126 ? -25.872 -3.246 4.255 1.00 91.44 126 LEU A CA 1
ATOM 1021 C C . LEU A 1 126 ? -24.540 -2.527 4.004 1.00 91.44 126 LEU A C 1
ATOM 1023 O O . LEU A 1 126 ? -24.429 -1.766 3.052 1.00 91.44 126 LEU A O 1
ATOM 1027 N N . ILE A 1 127 ? -23.519 -2.804 4.819 1.00 93.19 127 ILE A N 1
ATOM 1028 C CA . ILE A 1 127 ? -22.180 -2.215 4.667 1.00 93.19 127 ILE A CA 1
ATOM 1029 C C . ILE A 1 127 ? -21.547 -2.668 3.352 1.00 93.19 127 ILE A C 1
ATOM 1031 O O . ILE A 1 127 ? -21.003 -1.843 2.627 1.00 93.19 127 ILE A O 1
ATOM 1035 N N . ILE A 1 128 ? -21.658 -3.959 3.021 1.00 93.94 128 ILE A N 1
ATOM 1036 C CA . ILE A 1 128 ? -21.188 -4.487 1.733 1.00 93.94 128 ILE A CA 1
ATOM 1037 C C . ILE A 1 128 ? -21.958 -3.852 0.568 1.00 93.94 128 ILE A C 1
ATOM 1039 O O . ILE A 1 128 ? -21.333 -3.419 -0.394 1.00 93.94 128 ILE A O 1
ATOM 1043 N N . GLY A 1 129 ? -23.284 -3.721 0.666 1.00 90.62 129 GLY A N 1
ATOM 1044 C CA . GLY A 1 129 ? -24.095 -3.046 -0.352 1.00 90.62 129 GLY A CA 1
ATOM 1045 C C . GLY A 1 129 ? -23.677 -1.588 -0.571 1.00 90.62 129 GLY A C 1
ATOM 1046 O O . GLY A 1 129 ? -23.495 -1.163 -1.708 1.00 90.62 129 GLY A O 1
ATOM 1047 N N . LEU A 1 130 ? -23.435 -0.839 0.509 1.00 89.75 130 LEU A N 1
ATOM 1048 C CA . LEU A 1 130 ? -22.912 0.528 0.429 1.00 89.75 130 LEU A CA 1
ATOM 1049 C C . LEU A 1 130 ? -21.501 0.565 -0.168 1.00 89.75 130 LEU A C 1
ATOM 1051 O O . LEU A 1 130 ? -21.223 1.424 -0.999 1.00 89.75 130 LEU A O 1
ATOM 1055 N N . ALA A 1 131 ? -20.625 -0.375 0.197 1.00 91.12 131 ALA A N 1
ATOM 1056 C CA . ALA A 1 131 ? -19.295 -0.480 -0.397 1.00 91.12 131 ALA A CA 1
ATOM 1057 C C . ALA A 1 131 ? -19.376 -0.709 -1.913 1.00 91.12 131 ALA A C 1
ATOM 1059 O O . ALA A 1 131 ? -18.647 -0.064 -2.657 1.00 91.12 131 ALA A O 1
ATOM 1060 N N . VAL A 1 132 ? -20.295 -1.557 -2.382 1.00 88.25 132 VAL A N 1
ATOM 1061 C CA . VAL A 1 132 ? -20.537 -1.760 -3.818 1.00 88.25 132 VAL A CA 1
ATOM 1062 C C . VAL A 1 132 ? -21.034 -0.473 -4.479 1.00 88.25 132 VAL A C 1
ATOM 1064 O O . VAL A 1 132 ? -20.504 -0.082 -5.515 1.00 88.25 132 VAL A O 1
ATOM 1067 N N . ILE A 1 133 ? -21.997 0.231 -3.876 1.00 84.56 133 ILE A N 1
ATOM 1068 C CA . ILE A 1 133 ? -22.495 1.506 -4.417 1.00 84.56 133 ILE A CA 1
ATOM 1069 C C . ILE A 1 133 ? -21.351 2.512 -4.563 1.00 84.56 133 ILE A C 1
ATOM 1071 O O . ILE A 1 133 ? -21.151 3.057 -5.643 1.00 84.56 133 ILE A O 1
ATOM 1075 N N . PHE A 1 134 ? -20.560 2.732 -3.514 1.00 85.56 134 PHE A N 1
ATOM 1076 C CA . PHE A 1 134 ? -19.466 3.693 -3.590 1.00 85.56 134 PHE A CA 1
ATOM 1077 C C . PHE A 1 134 ? -18.367 3.218 -4.544 1.00 85.56 134 PHE A C 1
ATOM 1079 O O . PHE A 1 134 ? -18.093 3.885 -5.533 1.00 85.56 134 PHE A O 1
ATOM 1086 N N . PHE A 1 135 ? -17.749 2.065 -4.292 1.00 85.44 135 PHE A N 1
ATOM 1087 C CA . PHE A 1 135 ? -16.529 1.647 -4.989 1.00 85.44 135 PHE A CA 1
ATOM 1088 C C . PHE A 1 135 ? -16.744 1.049 -6.378 1.00 85.44 135 PHE A C 1
ATOM 1090 O O . PHE A 1 135 ? -15.773 0.936 -7.124 1.00 85.44 135 PHE A O 1
ATOM 1097 N N . VAL A 1 136 ? -17.974 0.673 -6.735 1.00 83.00 136 VAL A N 1
ATOM 1098 C CA . VAL A 1 136 ? -18.295 0.135 -8.064 1.00 83.00 136 VAL A CA 1
ATOM 1099 C C . VAL A 1 136 ? -19.138 1.125 -8.859 1.00 83.00 136 VAL A C 1
ATOM 1101 O O . VAL A 1 136 ? -18.750 1.499 -9.958 1.00 83.00 136 VAL A O 1
ATOM 1104 N N . VAL A 1 137 ? -20.270 1.578 -8.311 1.00 76.31 137 VAL A N 1
ATOM 1105 C CA . VAL A 1 137 ? -21.231 2.402 -9.069 1.00 76.31 137 VAL A CA 1
ATOM 1106 C C . VAL A 1 137 ? -20.774 3.859 -9.173 1.00 76.31 137 VAL A C 1
ATOM 1108 O O . VAL A 1 137 ? -20.820 4.453 -10.247 1.00 76.31 137 VAL A O 1
ATOM 1111 N N . LEU A 1 138 ? -20.310 4.445 -8.068 1.00 77.31 138 LEU A N 1
ATOM 1112 C CA . LEU A 1 138 ? -19.948 5.866 -7.997 1.00 77.31 138 LEU A CA 1
ATOM 1113 C C . LEU A 1 138 ? -18.464 6.140 -8.272 1.00 77.31 138 LEU A C 1
ATOM 1115 O O . LEU A 1 138 ? -18.010 7.268 -8.091 1.00 77.31 138 LEU A O 1
ATOM 1119 N N . ASN A 1 139 ? -17.696 5.131 -8.681 1.00 77.69 139 ASN A N 1
ATOM 1120 C CA . ASN A 1 139 ? -16.246 5.225 -8.780 1.00 77.69 139 ASN A CA 1
ATOM 1121 C C . ASN A 1 139 ? -15.773 5.714 -10.167 1.00 77.69 139 ASN A C 1
ATOM 1123 O O . ASN A 1 139 ? -15.794 4.926 -11.116 1.00 77.69 139 ASN A O 1
ATOM 1127 N N . PRO A 1 140 ? -15.283 6.972 -10.304 1.00 71.94 140 PRO A N 1
ATOM 1128 C CA . PRO A 1 140 ? -14.765 7.501 -11.570 1.00 71.94 140 PRO A CA 1
ATOM 1129 C C . PRO A 1 140 ? -13.516 6.774 -12.059 1.00 71.94 140 PRO A C 1
ATOM 1131 O O . PRO A 1 140 ? -13.189 6.843 -13.239 1.00 71.94 140 PRO A O 1
ATOM 1134 N N . HIS A 1 141 ? -12.780 6.112 -11.163 1.00 69.38 141 HIS A N 1
ATOM 1135 C CA . HIS A 1 141 ? -11.522 5.457 -11.508 1.00 69.38 141 HIS A CA 1
ATOM 1136 C C . HIS A 1 141 ? -11.740 4.116 -12.221 1.00 69.38 141 HIS A C 1
ATOM 1138 O O . HIS A 1 141 ? -10.784 3.527 -12.728 1.00 69.38 141 HIS A O 1
ATOM 1144 N N . LEU A 1 142 ? -12.985 3.635 -12.313 1.00 66.62 142 LEU A N 1
ATOM 1145 C CA . LEU A 1 142 ? -13.336 2.459 -13.103 1.00 66.62 142 LEU A CA 1
ATOM 1146 C C . LEU A 1 142 ? -13.582 2.859 -14.560 1.00 66.62 142 LEU A C 1
ATOM 1148 O O . LEU A 1 142 ? -14.684 2.710 -15.077 1.00 66.62 142 LEU A O 1
ATOM 1152 N N . ALA A 1 143 ? -12.534 3.328 -15.243 1.00 55.00 143 ALA A N 1
ATOM 1153 C CA . ALA A 1 143 ? -12.592 3.708 -16.660 1.00 55.00 143 ALA A CA 1
ATOM 1154 C C . ALA A 1 143 ? -13.131 2.581 -17.576 1.00 55.00 143 ALA A C 1
ATOM 1156 O O . ALA A 1 143 ? -13.647 2.845 -18.656 1.00 55.00 143 ALA A O 1
ATOM 1157 N N . TYR A 1 144 ? -13.067 1.321 -17.132 1.00 57.03 144 TYR A N 1
ATOM 1158 C CA . TYR A 1 144 ? -13.626 0.152 -17.823 1.00 57.03 144 TYR A CA 1
ATOM 1159 C C . TYR A 1 144 ? -15.141 -0.056 -17.609 1.00 57.03 144 TYR A C 1
ATOM 1161 O O . TYR A 1 144 ? -15.742 -0.866 -18.308 1.00 57.03 144 TYR A O 1
ATOM 1169 N N . LEU A 1 145 ? -15.766 0.671 -16.677 1.00 51.25 145 LEU A N 1
ATOM 1170 C CA . LEU A 1 145 ? -17.219 0.749 -16.472 1.00 51.25 145 LEU A CA 1
ATOM 1171 C C . LEU A 1 145 ? -17.783 2.103 -16.927 1.00 51.25 145 LEU A C 1
ATOM 1173 O O . LEU A 1 145 ? -18.874 2.477 -16.503 1.00 51.25 145 LEU A O 1
ATOM 1177 N N . ALA A 1 146 ? -17.080 2.821 -17.811 1.00 51.78 146 ALA A N 1
ATOM 1178 C CA . ALA A 1 146 ? -17.482 4.132 -18.328 1.00 51.78 146 ALA A CA 1
ATOM 1179 C C . ALA A 1 146 ? -18.970 4.271 -18.745 1.00 51.78 146 ALA A C 1
ATOM 1181 O O . ALA A 1 146 ? -19.529 5.338 -18.499 1.00 51.78 146 ALA A O 1
ATOM 1182 N N . PRO A 1 147 ? -19.666 3.242 -19.291 1.00 53.44 147 PRO A N 1
ATOM 1183 C CA . PRO A 1 147 ? -21.104 3.341 -19.579 1.00 53.44 147 PRO A CA 1
ATOM 1184 C C . PRO A 1 147 ? -22.002 3.498 -18.337 1.00 53.44 147 PRO A C 1
ATOM 1186 O O . PRO A 1 147 ? -23.148 3.917 -18.463 1.00 53.44 147 PRO A O 1
ATOM 1189 N N . PHE A 1 148 ? -21.502 3.150 -17.150 1.00 48.75 148 PHE A N 1
ATOM 1190 C CA . PHE A 1 148 ? -22.238 3.135 -15.882 1.00 48.75 148 PHE A CA 1
ATOM 1191 C C . PHE A 1 148 ? -21.684 4.122 -14.841 1.00 48.75 148 PHE A C 1
ATOM 1193 O O . PHE A 1 148 ? -22.317 4.330 -13.807 1.00 48.75 148 PHE A O 1
ATOM 1200 N N . SER A 1 149 ? -20.520 4.733 -15.086 1.00 42.28 149 SER A N 1
ATOM 1201 C CA . SER A 1 149 ? -19.890 5.677 -14.158 1.00 42.28 149 SER A CA 1
ATOM 1202 C C . SER A 1 149 ? -20.413 7.103 -14.362 1.00 42.28 149 SER A C 1
ATOM 1204 O O . SER A 1 149 ? -20.326 7.649 -15.461 1.00 42.28 149 SER A O 1
ATOM 1206 N N . LEU A 1 150 ? -20.894 7.746 -13.295 1.00 47.31 150 LEU A N 1
ATOM 1207 C CA . LEU A 1 150 ? -21.494 9.089 -13.352 1.00 47.31 150 LEU A CA 1
ATOM 1208 C C . LEU A 1 150 ? -20.494 10.258 -13.199 1.00 47.31 150 LEU A C 1
ATOM 1210 O O . LEU A 1 150 ? -20.913 11.405 -13.057 1.00 47.31 150 LEU A O 1
ATOM 1214 N N . ALA A 1 151 ? -19.183 10.006 -13.161 1.00 47.88 151 ALA A N 1
ATOM 1215 C CA . ALA A 1 151 ? -18.213 10.970 -12.633 1.00 47.88 151 ALA A CA 1
ATOM 1216 C C . ALA A 1 151 ? -17.209 11.489 -13.690 1.00 47.88 151 ALA A C 1
ATOM 1218 O O . ALA A 1 151 ? -16.544 10.715 -14.372 1.00 47.88 151 ALA A O 1
ATOM 1219 N N . ARG A 1 152 ? -17.093 12.826 -13.803 1.00 42.09 152 ARG A N 1
ATOM 1220 C CA . ARG A 1 152 ? -16.108 13.566 -14.627 1.00 42.09 152 ARG A CA 1
ATOM 1221 C C . ARG A 1 152 ? -14.935 14.044 -13.761 1.00 42.09 152 ARG A C 1
ATOM 1223 O O . ARG A 1 152 ? -15.150 14.524 -12.653 1.00 42.09 152 ARG A O 1
ATOM 1230 N N . SER A 1 153 ? -13.709 13.947 -14.277 1.00 42.25 153 SER A N 1
ATOM 1231 C CA . SER A 1 153 ? -12.461 14.306 -13.582 1.00 42.25 153 SER A CA 1
ATOM 1232 C C . SER A 1 153 ? -12.105 15.798 -13.680 1.00 42.25 153 SER A C 1
ATOM 1234 O O . SER A 1 153 ? -12.228 16.389 -14.752 1.00 42.25 153 SER A O 1
ATOM 1236 N N . GLY A 1 154 ? -11.579 16.374 -12.590 1.00 37.34 154 GLY A N 1
ATOM 1237 C CA . GLY A 1 154 ? -10.943 17.699 -12.529 1.00 37.34 154 GLY A CA 1
ATOM 1238 C C . GLY A 1 154 ? -9.528 17.620 -11.932 1.00 37.34 154 GLY A C 1
ATOM 1239 O O . GLY A 1 154 ? -9.247 16.743 -11.118 1.00 37.34 154 GLY A O 1
ATOM 1240 N N . ALA A 1 155 ? -8.635 18.513 -12.367 1.00 36.94 155 ALA A N 1
ATOM 1241 C CA . ALA A 1 155 ? -7.185 18.458 -12.149 1.00 36.94 155 ALA A CA 1
ATOM 1242 C C . ALA A 1 155 ? -6.709 19.286 -10.935 1.00 36.94 155 ALA A C 1
ATOM 1244 O O . ALA A 1 155 ? -6.202 20.395 -11.090 1.00 36.94 155 ALA A O 1
ATOM 1245 N N . ALA A 1 156 ? -6.840 18.750 -9.722 1.00 34.41 156 ALA A N 1
ATOM 1246 C CA . ALA A 1 156 ? -6.208 19.310 -8.523 1.00 34.41 156 ALA A CA 1
ATOM 1247 C C . ALA A 1 156 ? -5.356 18.243 -7.820 1.00 34.41 156 ALA A C 1
ATOM 1249 O O . ALA A 1 156 ? -5.626 17.056 -7.951 1.00 34.41 156 ALA A O 1
ATOM 1250 N N . ALA A 1 157 ? -4.340 18.660 -7.055 1.00 37.41 157 ALA A N 1
ATOM 1251 C CA . ALA A 1 157 ? -3.483 17.769 -6.255 1.00 37.41 157 ALA A CA 1
ATOM 1252 C C . ALA A 1 157 ? -4.235 17.072 -5.096 1.00 37.41 157 ALA A C 1
ATOM 1254 O O . ALA A 1 157 ? -3.760 16.082 -4.545 1.00 37.41 157 ALA A O 1
ATOM 1255 N N . LEU A 1 158 ? -5.444 17.549 -4.780 1.00 40.62 158 LEU A N 1
ATOM 1256 C CA . LEU A 1 158 ? -6.519 16.735 -4.221 1.00 40.62 158 LEU A CA 1
ATOM 1257 C C . LEU A 1 158 ? -7.272 16.105 -5.393 1.00 40.62 158 LEU A C 1
ATOM 1259 O O . LEU A 1 158 ? -8.399 16.492 -5.704 1.00 40.62 158 LEU A O 1
ATOM 1263 N N . ASP A 1 159 ? -6.627 15.162 -6.074 1.00 54.41 159 ASP A N 1
ATOM 1264 C CA . ASP A 1 159 ? -7.363 14.236 -6.922 1.00 54.41 159 ASP A CA 1
ATOM 1265 C C . ASP A 1 159 ? -8.418 13.631 -5.990 1.00 54.41 159 ASP A C 1
ATOM 1267 O O . ASP A 1 159 ? -8.100 13.240 -4.859 1.00 54.41 159 ASP A O 1
ATOM 1271 N N . GLY A 1 160 ? -9.681 13.618 -6.413 1.00 61.03 160 GLY A N 1
ATOM 1272 C CA . GLY A 1 160 ? -10.780 13.037 -5.647 1.00 61.03 160 GLY A CA 1
ATOM 1273 C C . GLY A 1 160 ? -10.451 11.656 -5.061 1.00 61.03 160 GLY A C 1
ATOM 1274 O O . GLY A 1 160 ? -11.101 11.266 -4.101 1.00 61.03 160 GLY A O 1
ATOM 1275 N N . SER A 1 161 ? -9.408 10.960 -5.535 1.00 72.44 161 SER A N 1
ATOM 1276 C CA . SER A 1 161 ? -8.750 9.799 -4.912 1.00 72.44 161 SER A CA 1
ATOM 1277 C C . SER A 1 161 ? -8.651 9.816 -3.371 1.00 72.44 161 SER A C 1
ATOM 1279 O O . SER A 1 161 ? -8.873 8.773 -2.753 1.00 72.44 161 SER A O 1
ATOM 1281 N N . VAL A 1 162 ? -8.402 10.960 -2.708 1.00 83.62 162 VAL A N 1
ATOM 1282 C CA . VAL A 1 162 ? -8.322 11.031 -1.225 1.00 83.62 162 VAL A CA 1
ATOM 1283 C C . VAL A 1 162 ? -9.610 10.552 -0.546 1.00 83.62 162 VAL A C 1
ATOM 1285 O O . VAL A 1 162 ? -9.541 9.844 0.466 1.00 83.62 162 VAL A O 1
ATOM 1288 N N . ILE A 1 163 ? -10.783 10.877 -1.109 1.00 85.31 163 ILE A N 1
ATOM 1289 C CA . ILE A 1 163 ? -12.071 10.474 -0.526 1.00 85.31 163 ILE A CA 1
ATOM 1290 C C . ILE A 1 163 ? -12.198 8.956 -0.459 1.00 85.31 163 ILE A C 1
ATOM 1292 O O . ILE A 1 163 ? -12.766 8.428 0.490 1.00 85.31 163 ILE A O 1
ATOM 1296 N N . TRP A 1 164 ? -11.606 8.237 -1.409 1.00 89.19 164 TRP A N 1
ATOM 1297 C CA . TRP A 1 164 ? -11.681 6.786 -1.462 1.00 89.19 164 TRP A CA 1
ATOM 1298 C C . TRP A 1 164 ? -10.876 6.125 -0.347 1.00 89.19 164 TRP A C 1
ATOM 1300 O O . TRP A 1 164 ? -11.311 5.124 0.215 1.00 89.19 164 TRP A O 1
ATOM 1310 N N . TYR A 1 165 ? -9.750 6.716 0.054 1.00 93.38 165 TYR A N 1
ATOM 1311 C CA . TYR A 1 165 ? -8.999 6.251 1.223 1.00 93.38 165 TYR A CA 1
ATOM 1312 C C . TYR A 1 165 ? -9.733 6.547 2.538 1.00 93.38 165 TYR A C 1
ATOM 1314 O O . TYR A 1 165 ? -9.698 5.730 3.460 1.00 93.38 165 TYR A O 1
ATOM 1322 N N . VAL A 1 166 ? -10.468 7.663 2.611 1.00 93.88 166 VAL A N 1
ATOM 1323 C CA . VAL A 1 166 ? -11.405 7.928 3.717 1.00 93.88 166 VAL A CA 1
ATOM 1324 C C . VAL A 1 166 ? -12.543 6.902 3.714 1.00 93.88 166 VAL A C 1
ATOM 1326 O O . VAL A 1 166 ? -12.867 6.355 4.766 1.00 93.88 166 VAL A O 1
ATOM 1329 N N . LEU A 1 167 ? -13.110 6.566 2.551 1.00 94.06 167 LEU A N 1
ATOM 1330 C CA . LEU A 1 167 ? -14.135 5.527 2.420 1.00 94.06 167 LEU A CA 1
ATOM 1331 C C . LEU A 1 167 ? -13.606 4.149 2.830 1.00 94.06 167 LEU A C 1
ATOM 1333 O O . LEU A 1 167 ? -14.320 3.418 3.509 1.00 94.06 167 LEU A O 1
ATOM 1337 N N . TYR A 1 168 ? -12.353 3.808 2.511 1.00 96.88 168 TYR A N 1
ATOM 1338 C CA . TYR A 1 168 ? -11.707 2.599 3.028 1.00 96.88 168 TYR A CA 1
ATOM 1339 C C . TYR A 1 168 ? -11.606 2.625 4.557 1.00 96.88 168 TYR A C 1
ATOM 1341 O O . TYR A 1 168 ? -11.920 1.625 5.203 1.00 96.88 168 TYR A O 1
ATOM 1349 N N . ALA A 1 169 ? -11.229 3.758 5.156 1.00 96.81 169 ALA A N 1
ATOM 1350 C CA . ALA A 1 169 ? -11.205 3.904 6.610 1.00 96.81 169 ALA A CA 1
ATOM 1351 C C . ALA A 1 169 ? -12.604 3.723 7.228 1.00 96.81 169 ALA A C 1
ATOM 1353 O O . ALA A 1 169 ? -12.769 2.936 8.162 1.00 96.81 169 ALA A O 1
ATOM 1354 N N . ILE A 1 170 ? -13.633 4.361 6.665 1.00 95.50 170 ILE A N 1
ATOM 1355 C CA . ILE A 1 170 ? -15.029 4.184 7.095 1.00 95.50 170 ILE A CA 1
ATOM 1356 C C . ILE A 1 170 ? -15.462 2.722 6.942 1.00 95.50 170 ILE A C 1
ATOM 1358 O O . ILE A 1 170 ? -16.068 2.167 7.857 1.00 95.50 170 ILE A O 1
ATOM 1362 N N . LEU A 1 171 ? -15.120 2.072 5.827 1.00 96.12 171 LEU A N 1
ATOM 1363 C CA . LEU A 1 171 ? -15.461 0.678 5.559 1.00 96.12 171 LEU A CA 1
ATOM 1364 C C . LEU A 1 171 ? -14.824 -0.262 6.585 1.00 96.12 171 LEU A C 1
ATOM 1366 O O . LEU A 1 171 ? -15.518 -1.098 7.159 1.00 96.12 171 LEU A O 1
ATOM 1370 N N . GLY A 1 172 ? -13.530 -0.103 6.870 1.00 96.50 172 GLY A N 1
ATOM 1371 C CA . GLY A 1 172 ? -12.851 -0.870 7.915 1.00 96.50 172 GLY A CA 1
ATOM 1372 C C . GLY A 1 172 ? -13.445 -0.619 9.302 1.00 96.50 172 GLY A C 1
ATOM 1373 O O . GLY A 1 172 ? -13.653 -1.557 10.073 1.00 96.50 172 GLY A O 1
ATOM 1374 N N . ALA A 1 173 ? -13.815 0.626 9.605 1.00 95.50 173 ALA A N 1
ATOM 1375 C CA . ALA A 1 173 ? -14.487 0.980 10.849 1.00 95.50 173 ALA A CA 1
ATOM 1376 C C . ALA A 1 173 ? -15.869 0.334 10.997 1.00 95.50 173 ALA A C 1
ATOM 1378 O O . ALA A 1 173 ? -16.186 -0.179 12.074 1.00 95.50 173 ALA A O 1
ATOM 1379 N N . ALA A 1 174 ? -16.663 0.346 9.927 1.00 95.25 174 ALA A N 1
ATOM 1380 C CA . ALA A 1 174 ? -18.007 -0.208 9.886 1.00 95.25 174 ALA A CA 1
ATOM 1381 C C . ALA A 1 174 ? -17.971 -1.738 9.939 1.00 95.25 174 ALA A C 1
ATOM 1383 O O . ALA A 1 174 ? -18.594 -2.347 10.811 1.00 95.25 174 ALA A O 1
ATOM 1384 N N . LEU A 1 175 ? -17.186 -2.371 9.061 1.00 95.50 175 LEU A N 1
ATOM 1385 C CA . LEU A 1 175 ? -17.015 -3.821 9.053 1.00 95.50 175 LEU A CA 1
ATOM 1386 C C . LEU A 1 175 ? -16.469 -4.295 10.391 1.00 95.50 175 LEU A C 1
ATOM 1388 O O . LEU A 1 175 ? -17.048 -5.205 10.967 1.00 95.50 175 LEU A O 1
ATOM 1392 N N . GLY A 1 176 ? -15.443 -3.637 10.929 1.00 94.12 176 GLY A N 1
ATOM 1393 C CA . GLY A 1 176 ? -14.817 -3.981 12.203 1.00 94.12 176 GLY A CA 1
ATOM 1394 C C . GLY A 1 176 ? -15.759 -3.983 13.413 1.00 94.12 176 GLY A C 1
ATOM 1395 O O . GLY A 1 176 ? -15.518 -4.727 14.365 1.00 94.12 176 GLY A O 1
ATOM 1396 N N . ARG A 1 177 ? -16.852 -3.213 13.361 1.00 91.50 177 ARG A N 1
ATOM 1397 C CA . ARG A 1 177 ? -17.863 -3.091 14.430 1.00 91.50 177 ARG A CA 1
ATOM 1398 C C . ARG A 1 177 ? -19.160 -3.855 14.152 1.00 91.50 177 ARG A C 1
ATOM 1400 O O . ARG A 1 177 ? -19.948 -4.068 15.060 1.00 91.50 177 ARG A O 1
ATOM 1407 N N . SER A 1 178 ? -19.382 -4.289 12.915 1.00 92.00 178 SER A N 1
ATOM 1408 C CA . SER A 1 178 ? -20.590 -5.023 12.518 1.00 92.00 178 SER A CA 1
ATOM 1409 C C . SER A 1 178 ? -20.639 -6.451 13.066 1.00 92.00 178 SER A C 1
ATOM 1411 O O . SER A 1 178 ? -19.605 -7.106 13.193 1.00 92.00 178 SER A O 1
ATOM 1413 N N . VAL A 1 179 ? -21.825 -7.014 13.292 1.00 91.31 179 VAL A N 1
ATOM 1414 C CA . VAL A 1 179 ? -21.947 -8.461 13.541 1.00 91.31 179 VAL A CA 1
ATOM 1415 C C . VAL A 1 179 ? -21.623 -9.216 12.246 1.00 91.31 179 VAL A C 1
ATOM 1417 O O . VAL A 1 179 ? -22.390 -9.168 11.284 1.00 91.31 179 VAL A O 1
ATOM 1420 N N . ALA A 1 180 ? -20.462 -9.880 12.200 1.00 90.19 180 ALA A N 1
ATOM 1421 C CA . ALA A 1 180 ? -20.036 -10.646 11.031 1.00 90.19 180 ALA A CA 1
ATOM 1422 C C . ALA A 1 180 ? -20.857 -11.937 10.886 1.00 90.19 180 ALA A C 1
ATOM 1424 O O . ALA A 1 180 ? -21.121 -12.604 11.891 1.00 90.19 180 ALA A O 1
ATOM 1425 N N . PRO A 1 181 ? -21.202 -12.355 9.656 1.00 92.00 181 PRO A N 1
ATOM 1426 C CA . PRO A 1 181 ? -21.764 -13.678 9.438 1.00 92.00 181 PRO A CA 1
ATOM 1427 C C . PRO A 1 181 ? -20.724 -14.760 9.768 1.00 92.00 181 PRO A C 1
ATOM 1429 O O . PRO A 1 181 ? -19.515 -14.572 9.579 1.00 92.00 181 PRO A O 1
ATOM 1432 N N . ARG A 1 182 ? -21.208 -15.914 10.244 1.00 91.56 182 ARG A N 1
ATOM 1433 C CA . ARG A 1 182 ? -20.388 -17.102 10.517 1.00 91.56 182 ARG A CA 1
ATOM 1434 C C . ARG A 1 182 ? -19.985 -17.767 9.200 1.00 91.56 182 ARG A C 1
ATOM 1436 O O . ARG A 1 182 ? -20.665 -18.666 8.722 1.00 91.56 182 ARG A O 1
ATOM 1443 N N . LEU A 1 183 ? -18.895 -17.287 8.613 1.00 93.38 183 LEU A N 1
ATOM 1444 C CA . LEU A 1 183 ? -18.316 -17.786 7.368 1.00 93.38 183 LEU A CA 1
ATOM 1445 C C . LEU A 1 183 ? -16.846 -18.182 7.581 1.00 93.38 183 LEU A C 1
ATOM 1447 O O . LEU A 1 183 ? -16.193 -17.629 8.473 1.00 93.38 183 LEU A O 1
ATOM 1451 N N . PRO A 1 184 ? -16.291 -19.094 6.761 1.00 94.12 184 PRO A N 1
ATOM 1452 C CA . PRO A 1 184 ? -14.881 -19.474 6.816 1.00 94.12 184 PRO A CA 1
ATOM 1453 C C . PRO A 1 184 ? -13.997 -18.391 6.174 1.00 94.12 184 PRO A C 1
ATOM 1455 O O . PRO A 1 184 ? -13.399 -18.597 5.119 1.00 94.12 184 PRO A O 1
ATOM 1458 N N . TRP A 1 185 ? -13.920 -17.215 6.806 1.00 94.75 185 TRP A N 1
ATOM 1459 C CA . TRP A 1 185 ? -13.275 -16.022 6.246 1.00 94.75 185 TRP A CA 1
ATOM 1460 C C . TRP A 1 185 ? -11.824 -16.239 5.804 1.00 94.75 185 TRP A C 1
ATOM 1462 O O . TRP A 1 185 ? -11.420 -15.663 4.802 1.00 94.75 185 TRP A O 1
ATOM 1472 N N . GLY A 1 186 ? -11.063 -17.112 6.470 1.00 94.44 186 GLY A N 1
ATOM 1473 C CA . GLY A 1 186 ? -9.705 -17.474 6.053 1.00 94.44 186 GLY A CA 1
ATOM 1474 C C . GLY A 1 186 ? -9.667 -18.162 4.685 1.00 94.44 186 GLY A C 1
ATOM 1475 O O . GLY A 1 186 ? -8.893 -17.761 3.821 1.00 94.44 186 GLY A O 1
ATOM 1476 N N . GLY A 1 187 ? -10.550 -19.138 4.450 1.00 95.31 187 GLY A N 1
ATOM 1477 C CA . GLY A 1 187 ? -10.673 -19.802 3.147 1.00 95.31 187 GLY A CA 1
ATOM 1478 C C . GLY A 1 187 ? -11.206 -18.859 2.067 1.00 95.31 187 GLY A C 1
ATOM 1479 O O . GLY A 1 187 ? -10.679 -18.827 0.958 1.00 95.31 187 GLY A O 1
ATOM 1480 N N . ILE A 1 188 ? -12.188 -18.020 2.417 1.00 96.38 188 ILE A N 1
ATOM 1481 C CA . ILE A 1 188 ? -12.711 -16.973 1.526 1.00 96.38 188 ILE A CA 1
ATOM 1482 C C . ILE A 1 188 ? -11.598 -15.998 1.127 1.00 96.38 188 ILE A C 1
ATOM 1484 O O . ILE A 1 188 ? -11.479 -15.659 -0.046 1.00 96.38 188 ILE A O 1
ATOM 1488 N N . ALA A 1 189 ? -10.757 -15.576 2.073 1.00 96.69 189 ALA A N 1
ATOM 1489 C CA . ALA A 1 189 ? -9.645 -14.677 1.799 1.00 96.69 189 ALA A CA 1
ATOM 1490 C C . ALA A 1 189 ? -8.614 -15.294 0.857 1.00 96.69 189 ALA A C 1
ATOM 1492 O O . ALA A 1 189 ? -8.170 -14.608 -0.054 1.00 96.69 189 ALA A O 1
ATOM 1493 N N . VAL A 1 190 ? -8.283 -16.578 1.018 1.00 96.38 190 VAL A N 1
ATOM 1494 C CA . VAL A 1 190 ? -7.389 -17.284 0.088 1.00 96.38 190 VAL A CA 1
ATOM 1495 C C . VAL A 1 190 ? -7.981 -17.294 -1.322 1.00 96.38 190 VAL A C 1
ATOM 1497 O O . VAL A 1 190 ? -7.309 -16.878 -2.261 1.00 96.38 190 VAL A O 1
ATOM 1500 N N . ILE A 1 191 ? -9.246 -17.704 -1.469 1.00 97.94 191 ILE A N 1
ATOM 1501 C CA . ILE A 1 191 ? -9.920 -17.775 -2.774 1.00 97.94 191 ILE A CA 1
ATOM 1502 C C . ILE A 1 191 ? -9.981 -16.395 -3.431 1.00 97.94 191 ILE A C 1
ATOM 1504 O O . ILE A 1 191 ? -9.617 -16.255 -4.597 1.00 97.94 191 ILE A O 1
ATOM 1508 N N . ILE A 1 192 ? -10.408 -15.372 -2.685 1.00 97.94 192 ILE A N 1
ATOM 1509 C CA . ILE A 1 192 ? -10.520 -14.010 -3.206 1.00 97.94 192 ILE A CA 1
ATOM 1510 C C . ILE A 1 192 ? -9.143 -13.472 -3.575 1.00 97.94 192 ILE A C 1
ATOM 1512 O O . ILE A 1 192 ? -8.994 -13.003 -4.691 1.00 97.94 192 ILE A O 1
ATOM 1516 N N . VAL A 1 193 ? -8.129 -13.573 -2.710 1.00 97.44 193 VAL A N 1
ATOM 1517 C CA . VAL A 1 193 ? -6.789 -13.039 -3.007 1.00 97.44 193 VAL A CA 1
ATOM 1518 C C . VAL A 1 193 ? -6.169 -13.729 -4.218 1.00 97.44 193 VAL A C 1
ATOM 1520 O O . VAL A 1 193 ? -5.633 -13.044 -5.088 1.00 97.44 193 VAL A O 1
ATOM 1523 N N . VAL A 1 194 ? -6.267 -15.057 -4.325 1.00 98.25 194 VAL A N 1
ATOM 1524 C CA . VAL A 1 194 ? -5.772 -15.792 -5.500 1.00 98.25 194 VAL A CA 1
ATOM 1525 C C . VAL A 1 194 ? -6.533 -15.367 -6.757 1.00 98.25 194 VAL A C 1
ATOM 1527 O O . VAL A 1 194 ? -5.910 -15.035 -7.765 1.00 98.25 194 VAL A O 1
ATOM 1530 N N . GLY A 1 195 ? -7.865 -15.298 -6.686 1.00 98.38 195 GLY A N 1
ATOM 1531 C CA . GLY A 1 195 ? -8.706 -14.872 -7.802 1.00 98.38 195 GLY A CA 1
ATOM 1532 C C . GLY A 1 195 ? -8.411 -13.441 -8.253 1.00 98.38 195 GLY A C 1
ATOM 1533 O O . GLY A 1 195 ? -8.213 -13.197 -9.440 1.00 98.38 195 GLY A O 1
ATOM 1534 N N . THR A 1 196 ? -8.307 -12.493 -7.321 1.00 97.94 196 THR A N 1
ATOM 1535 C CA . THR A 1 196 ? -7.995 -11.093 -7.631 1.00 97.94 196 THR A CA 1
ATOM 1536 C C . THR A 1 196 ? -6.583 -10.952 -8.177 1.00 97.94 196 THR A C 1
ATOM 1538 O O . THR A 1 196 ? -6.391 -10.190 -9.112 1.00 97.94 196 THR A O 1
ATOM 1541 N N . THR A 1 197 ? -5.614 -11.717 -7.664 1.00 98.38 197 THR A N 1
ATOM 1542 C CA . THR A 1 197 ? -4.242 -11.738 -8.202 1.00 98.38 197 THR A CA 1
ATOM 1543 C C . THR A 1 197 ? -4.245 -12.178 -9.661 1.00 98.38 197 THR A C 1
ATOM 1545 O O . THR A 1 197 ? -3.682 -11.490 -10.503 1.00 98.38 197 THR A O 1
ATOM 1548 N N . ALA A 1 198 ? -4.926 -13.285 -9.973 1.00 98.25 198 ALA A N 1
ATOM 1549 C CA . ALA A 1 198 ? -5.014 -13.801 -11.335 1.00 98.25 198 ALA A CA 1
ATOM 1550 C C . ALA A 1 198 ? -5.725 -12.821 -12.283 1.00 98.25 198 ALA A C 1
ATOM 1552 O O . ALA A 1 198 ? -5.261 -12.613 -13.400 1.00 98.25 198 ALA A O 1
ATOM 1553 N N . ILE A 1 199 ? -6.822 -12.196 -11.836 1.00 97.69 199 ILE A N 1
ATOM 1554 C CA . ILE A 1 199 ? -7.568 -11.200 -12.621 1.00 97.69 199 ILE A CA 1
ATOM 1555 C C . ILE 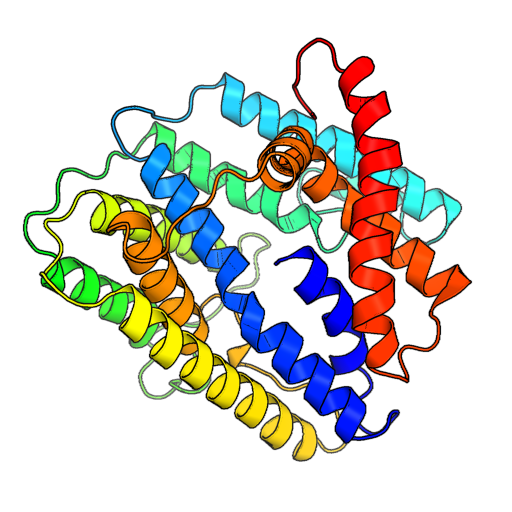A 1 199 ? -6.700 -9.976 -12.916 1.00 97.69 199 ILE A C 1
ATOM 1557 O O . ILE A 1 199 ? -6.630 -9.543 -14.062 1.00 97.69 199 ILE A O 1
ATOM 1561 N N . ILE A 1 200 ? -6.054 -9.419 -11.888 1.00 97.31 200 ILE A N 1
ATOM 1562 C CA . ILE A 1 200 ? -5.239 -8.211 -12.016 1.00 97.31 200 ILE A CA 1
ATOM 1563 C C . ILE A 1 200 ? -4.033 -8.479 -12.931 1.00 97.31 200 ILE A C 1
ATOM 1565 O O . ILE A 1 200 ? -3.824 -7.720 -13.875 1.00 97.31 200 ILE A O 1
ATOM 1569 N N . ALA A 1 201 ? -3.303 -9.574 -12.698 1.00 97.75 201 ALA A N 1
ATOM 1570 C CA . ALA A 1 201 ? -2.132 -9.929 -13.495 1.00 97.75 201 ALA A CA 1
ATOM 1571 C C . ALA A 1 201 ? -2.507 -10.204 -14.960 1.00 97.75 201 ALA A C 1
ATOM 1573 O O . ALA A 1 201 ? -1.918 -9.680 -15.904 1.00 97.75 201 ALA A O 1
ATOM 1574 N N . ARG A 1 202 ? -3.585 -10.967 -15.187 1.00 97.50 202 ARG A N 1
ATOM 1575 C CA . ARG A 1 202 ? -4.026 -11.256 -16.554 1.00 97.50 202 ARG A CA 1
ATOM 1576 C C . ARG A 1 202 ? -4.480 -10.000 -17.301 1.00 97.50 202 ARG A C 1
ATOM 1578 O O . ARG A 1 202 ? -4.198 -9.885 -18.492 1.00 97.50 202 ARG A O 1
ATOM 1585 N N . ASP A 1 203 ? -5.178 -9.082 -16.632 1.00 95.50 203 ASP A N 1
ATOM 1586 C CA . ASP A 1 203 ? -5.583 -7.798 -17.218 1.00 95.50 203 ASP A CA 1
ATOM 1587 C C . ASP A 1 203 ? -4.366 -6.948 -17.604 1.00 95.50 203 ASP A C 1
ATOM 1589 O O . ASP A 1 203 ? -4.307 -6.459 -18.735 1.00 95.50 203 ASP A O 1
ATOM 1593 N N . ALA A 1 204 ? -3.382 -6.834 -16.705 1.00 95.44 204 ALA A N 1
ATOM 1594 C CA . ALA A 1 204 ? -2.149 -6.096 -16.952 1.00 95.44 204 ALA A CA 1
ATOM 1595 C C . ALA A 1 204 ? -1.380 -6.674 -18.146 1.00 95.44 204 ALA A C 1
ATOM 1597 O O . ALA A 1 204 ? -0.997 -5.926 -19.046 1.00 95.44 204 ALA A O 1
ATOM 1598 N N . GLU A 1 205 ? -1.208 -7.997 -18.202 1.00 95.81 205 GLU A N 1
ATOM 1599 C CA . GLU A 1 205 ? -0.520 -8.666 -19.305 1.00 95.81 205 GLU A CA 1
ATOM 1600 C C . GLU A 1 205 ? -1.228 -8.436 -20.644 1.00 95.81 205 GLU A C 1
ATOM 1602 O O . GLU A 1 205 ? -0.599 -8.010 -21.608 1.00 95.81 205 GLU A O 1
ATOM 1607 N N . VAL A 1 206 ? -2.538 -8.702 -20.720 1.00 95.31 206 VAL A N 1
ATOM 1608 C CA . VAL A 1 206 ? -3.304 -8.618 -21.976 1.00 95.31 206 VAL A CA 1
ATOM 1609 C C . VAL A 1 206 ? -3.310 -7.197 -22.531 1.00 95.31 206 VAL A C 1
ATOM 1611 O O . VAL A 1 206 ? -3.145 -7.005 -23.734 1.00 95.31 206 VAL A O 1
ATOM 1614 N N . ARG A 1 207 ? -3.501 -6.192 -21.673 1.00 93.62 207 ARG A N 1
ATOM 1615 C CA . ARG A 1 207 ? -3.560 -4.792 -22.108 1.00 93.62 207 ARG A CA 1
ATOM 1616 C C . ARG A 1 207 ? -2.192 -4.232 -22.459 1.00 93.62 207 ARG A C 1
ATOM 1618 O O . ARG A 1 207 ? -2.094 -3.485 -23.424 1.00 93.62 207 ARG A O 1
ATOM 1625 N N . THR A 1 208 ? -1.156 -4.608 -21.716 1.00 93.81 208 THR A N 1
ATOM 1626 C CA . THR A 1 208 ? 0.220 -4.200 -22.027 1.00 93.81 208 THR A CA 1
ATOM 1627 C C . THR A 1 208 ? 0.699 -4.862 -23.322 1.00 93.81 208 THR A C 1
ATOM 1629 O O . THR A 1 208 ? 1.290 -4.192 -24.160 1.00 93.81 208 THR A O 1
ATOM 1632 N N . ALA A 1 209 ? 0.339 -6.130 -23.563 1.00 93.31 209 ALA A N 1
ATOM 1633 C CA . ALA A 1 209 ? 0.584 -6.813 -24.837 1.00 93.31 209 ALA A CA 1
ATOM 1634 C C . ALA A 1 209 ? -0.112 -6.138 -26.031 1.00 93.31 209 ALA A C 1
ATOM 1636 O O . ALA A 1 209 ? 0.381 -6.200 -27.154 1.00 93.31 209 ALA A O 1
ATOM 1637 N N . ALA A 1 210 ? -1.277 -5.527 -25.796 1.00 92.44 210 ALA A N 1
ATOM 1638 C CA . ALA A 1 210 ? -2.043 -4.821 -26.817 1.00 92.44 210 ALA A CA 1
ATOM 1639 C C . ALA A 1 210 ? -1.553 -3.381 -27.067 1.00 92.44 210 ALA A C 1
ATOM 1641 O O . ALA A 1 210 ? -1.968 -2.767 -28.052 1.00 92.44 210 ALA A O 1
ATOM 1642 N N . ALA A 1 211 ? -0.701 -2.827 -26.198 1.00 90.75 211 ALA A N 1
ATOM 1643 C CA . ALA A 1 211 ? -0.106 -1.510 -26.394 1.00 90.75 211 ALA A CA 1
ATOM 1644 C C . ALA A 1 211 ? 0.990 -1.584 -27.471 1.00 90.75 211 ALA A C 1
ATOM 1646 O O . ALA A 1 211 ? 1.873 -2.437 -27.412 1.00 90.75 211 ALA A O 1
ATOM 1647 N N . ALA A 1 212 ? 0.941 -0.682 -28.456 1.00 79.69 212 ALA A N 1
ATOM 1648 C CA . ALA A 1 212 ? 1.814 -0.723 -29.637 1.00 79.69 212 ALA A CA 1
ATOM 1649 C C . ALA A 1 212 ? 3.319 -0.633 -29.314 1.00 79.69 212 ALA A C 1
ATOM 1651 O O . ALA A 1 212 ? 4.149 -1.107 -30.083 1.00 79.69 212 ALA A O 1
ATOM 1652 N N . ASP A 1 213 ? 3.662 -0.030 -28.181 1.00 84.56 213 ASP A N 1
ATOM 1653 C CA . ASP A 1 213 ? 5.018 0.191 -27.679 1.00 84.56 213 ASP A CA 1
ATOM 1654 C C . ASP A 1 213 ? 5.349 -0.669 -26.446 1.00 84.56 213 ASP A C 1
ATOM 1656 O O . ASP A 1 213 ? 6.420 -0.522 -25.862 1.00 84.56 213 ASP A O 1
ATOM 1660 N N . GLY A 1 214 ? 4.444 -1.565 -26.032 1.00 84.31 214 GLY A N 1
ATOM 1661 C CA . GLY A 1 214 ? 4.575 -2.307 -24.779 1.00 84.31 214 GLY A CA 1
ATOM 1662 C C . GLY A 1 214 ? 4.407 -1.442 -23.526 1.00 84.31 214 GLY A C 1
ATOM 1663 O O . GLY A 1 214 ? 4.784 -1.878 -22.439 1.00 84.31 214 GLY A O 1
ATOM 1664 N N . THR A 1 215 ? 3.851 -0.231 -23.635 1.00 91.06 215 THR A N 1
ATOM 1665 C CA . THR A 1 215 ? 3.619 0.627 -22.470 1.00 91.06 215 THR A CA 1
ATOM 1666 C C . THR A 1 215 ? 2.675 -0.045 -21.474 1.00 91.06 215 THR A C 1
ATOM 1668 O O . THR A 1 215 ? 1.564 -0.470 -21.813 1.00 91.06 215 THR A O 1
ATOM 1671 N N . LEU A 1 216 ? 3.114 -0.092 -20.210 1.00 91.94 216 LEU A N 1
ATOM 1672 C CA . LEU A 1 216 ? 2.352 -0.661 -19.101 1.00 91.94 216 LEU A CA 1
ATOM 1673 C C . LEU A 1 216 ? 0.942 -0.062 -19.040 1.00 91.94 216 LEU A C 1
ATOM 1675 O O . LEU A 1 216 ? 0.756 1.107 -18.698 1.00 91.94 216 LEU A O 1
ATOM 1679 N N . THR A 1 217 ? -0.058 -0.904 -19.301 1.00 91.00 217 THR A N 1
ATOM 1680 C CA . THR A 1 217 ? -1.473 -0.522 -19.278 1.00 91.00 217 THR A CA 1
ATOM 1681 C C . THR A 1 217 ? -2.224 -1.415 -18.296 1.00 91.00 217 THR A C 1
ATOM 1683 O O . THR A 1 217 ? -2.763 -2.450 -18.666 1.00 91.00 217 THR A O 1
ATOM 1686 N N . ALA A 1 218 ? -2.270 -1.014 -17.023 1.00 90.06 218 ALA A N 1
ATOM 1687 C CA . ALA A 1 218 ? -2.813 -1.838 -15.939 1.00 90.06 218 ALA A CA 1
ATOM 1688 C C . ALA A 1 218 ? -3.861 -1.081 -15.091 1.00 90.06 218 ALA A C 1
ATOM 1690 O O . ALA A 1 218 ? -3.577 -0.665 -13.968 1.00 90.06 218 ALA A O 1
ATOM 1691 N N . PRO A 1 219 ? -5.099 -0.870 -15.578 1.00 89.12 219 PRO A N 1
ATOM 1692 C CA . PRO A 1 219 ? -6.129 -0.144 -14.829 1.00 89.12 219 PRO A CA 1
ATOM 1693 C C . PRO A 1 219 ? -6.531 -0.854 -13.527 1.00 89.12 219 PRO A C 1
ATOM 1695 O O . PRO A 1 219 ? -6.846 -0.195 -12.533 1.00 89.12 219 PRO A O 1
ATOM 1698 N N . LEU A 1 220 ? -6.480 -2.191 -13.488 1.00 92.06 220 LEU A N 1
ATOM 1699 C CA . LEU A 1 220 ? -6.806 -2.955 -12.281 1.00 92.06 220 LEU A CA 1
ATOM 1700 C C . LEU A 1 220 ? -5.732 -2.863 -11.185 1.00 92.06 220 LEU A C 1
ATOM 1702 O O . LEU A 1 220 ? -6.018 -3.215 -10.039 1.00 92.06 220 LEU A O 1
ATOM 1706 N N . PHE A 1 221 ? -4.555 -2.296 -11.481 1.00 91.44 221 PHE A N 1
ATOM 1707 C CA . PHE A 1 221 ? -3.555 -1.944 -10.468 1.00 91.44 221 PHE A CA 1
ATOM 1708 C C . PHE A 1 221 ? -3.972 -0.746 -9.604 1.00 91.44 221 PHE A C 1
ATOM 1710 O O . PHE A 1 221 ? -3.355 -0.481 -8.568 1.00 91.44 221 PHE A O 1
ATOM 1717 N N . ASN A 1 222 ? -4.995 0.011 -10.003 1.00 90.19 222 ASN A N 1
ATOM 1718 C CA . ASN A 1 222 ? -5.481 1.119 -9.196 1.00 90.19 222 ASN A CA 1
ATOM 1719 C C . ASN A 1 222 ? -5.985 0.605 -7.831 1.00 90.19 222 ASN A C 1
ATOM 1721 O O . ASN A 1 222 ? -6.736 -0.367 -7.769 1.00 90.19 222 ASN A O 1
ATOM 1725 N N . TYR A 1 223 ? -5.617 1.272 -6.732 1.00 91.62 223 TYR A N 1
ATOM 1726 C CA . TYR A 1 223 ? -6.052 0.883 -5.382 1.00 91.62 223 TYR A CA 1
ATOM 1727 C C . TYR A 1 223 ? -7.573 0.975 -5.166 1.00 91.62 223 TYR A C 1
ATOM 1729 O O . TYR A 1 223 ? -8.091 0.432 -4.191 1.00 91.62 223 TYR A O 1
ATOM 1737 N N . MET A 1 224 ? -8.284 1.643 -6.074 1.00 88.19 224 MET A N 1
ATOM 1738 C CA . MET A 1 224 ? -9.742 1.775 -6.099 1.00 88.19 224 MET A CA 1
ATOM 1739 C C . MET A 1 224 ? -10.413 0.743 -7.006 1.00 88.19 224 MET A C 1
ATOM 1741 O O . MET A 1 224 ? -11.626 0.796 -7.187 1.00 88.19 224 MET A O 1
ATOM 1745 N N . SER A 1 225 ? -9.658 -0.176 -7.613 1.00 91.12 225 SER A N 1
ATOM 1746 C CA . SER A 1 225 ? -10.232 -1.218 -8.457 1.00 91.12 225 SER A CA 1
ATOM 1747 C C . SER A 1 225 ? -10.995 -2.252 -7.621 1.00 91.12 225 SER A C 1
ATOM 1749 O O . SER A 1 225 ? -10.660 -2.534 -6.466 1.00 91.12 225 SER A O 1
ATOM 1751 N N . VAL A 1 226 ? -12.025 -2.852 -8.222 1.00 92.69 226 VAL A N 1
ATOM 1752 C CA . VAL A 1 226 ? -12.864 -3.864 -7.562 1.00 92.69 226 VAL A CA 1
ATOM 1753 C C . VAL A 1 226 ? -12.052 -5.066 -7.054 1.00 92.69 226 VAL A C 1
ATOM 1755 O O . VAL A 1 226 ? -12.273 -5.468 -5.909 1.00 92.69 226 VAL A O 1
ATOM 1758 N N . PRO A 1 227 ? -11.084 -5.624 -7.813 1.00 95.81 227 PRO A N 1
ATOM 1759 C CA . PRO A 1 227 ? -10.272 -6.729 -7.310 1.00 95.81 227 PRO A CA 1
ATOM 1760 C C . PRO A 1 227 ? -9.436 -6.348 -6.081 1.00 95.81 227 PRO A C 1
ATOM 1762 O O . PRO A 1 227 ? -9.359 -7.115 -5.121 1.00 95.81 227 PRO A O 1
ATOM 1765 N N . VAL A 1 228 ? -8.852 -5.147 -6.065 1.00 96.50 228 VAL A N 1
ATOM 1766 C CA . VAL A 1 228 ? -8.027 -4.693 -4.939 1.00 96.50 228 VAL A CA 1
ATOM 1767 C C . VAL A 1 228 ? -8.887 -4.462 -3.687 1.00 96.50 228 VAL A C 1
ATOM 1769 O O . VAL A 1 228 ? -8.502 -4.895 -2.596 1.00 96.50 228 VAL A O 1
ATOM 1772 N N . LEU A 1 229 ? -10.077 -3.866 -3.838 1.00 96.12 229 LEU A N 1
ATOM 1773 C CA . LEU A 1 229 ? -11.072 -3.737 -2.766 1.00 96.12 229 LEU A CA 1
ATOM 1774 C C . LEU A 1 229 ? -11.468 -5.105 -2.198 1.00 96.12 229 LEU A C 1
ATOM 1776 O O . LEU A 1 229 ? -11.475 -5.288 -0.980 1.00 96.12 229 LEU A O 1
ATOM 1780 N N . ALA A 1 230 ? -11.799 -6.061 -3.070 1.00 97.50 230 ALA A N 1
ATOM 1781 C CA . ALA A 1 230 ? -12.232 -7.392 -2.660 1.00 97.50 230 ALA A CA 1
ATOM 1782 C C . ALA A 1 230 ? -11.147 -8.102 -1.837 1.00 97.50 230 ALA A C 1
ATOM 1784 O O . ALA A 1 230 ? -11.441 -8.618 -0.757 1.00 97.50 230 ALA A O 1
ATOM 1785 N N . GLY A 1 231 ? -9.887 -8.053 -2.289 1.00 97.75 231 GLY A N 1
ATOM 1786 C CA . GLY A 1 231 ? -8.746 -8.585 -1.540 1.00 97.75 231 GLY A CA 1
ATOM 1787 C C . GLY A 1 231 ? -8.574 -7.920 -0.169 1.00 97.75 231 GLY A C 1
ATOM 1788 O O . GLY A 1 231 ? -8.388 -8.611 0.836 1.00 97.75 231 GLY A O 1
ATOM 1789 N N . ALA A 1 232 ? -8.709 -6.591 -0.099 1.00 98.06 232 ALA A N 1
ATOM 1790 C CA . ALA A 1 232 ? -8.584 -5.844 1.153 1.00 98.06 232 ALA A CA 1
ATOM 1791 C C . ALA A 1 232 ? -9.689 -6.210 2.155 1.00 98.06 232 ALA A C 1
ATOM 1793 O O . ALA A 1 232 ? -9.390 -6.494 3.315 1.00 98.06 232 ALA A O 1
ATOM 1794 N N . VAL A 1 233 ? -10.949 -6.277 1.708 1.00 97.88 233 VAL A N 1
ATOM 1795 C CA . VAL A 1 233 ? -12.094 -6.676 2.543 1.00 97.88 233 VAL A CA 1
ATOM 1796 C C . VAL A 1 233 ? -11.948 -8.112 3.031 1.00 97.88 233 VAL A C 1
ATOM 1798 O O . VAL A 1 233 ? -12.166 -8.378 4.213 1.00 97.88 233 VAL A O 1
ATOM 1801 N N . ALA A 1 234 ? -11.555 -9.035 2.153 1.00 97.06 234 ALA A N 1
ATOM 1802 C CA . ALA A 1 234 ? -11.445 -10.443 2.503 1.00 97.06 234 ALA A CA 1
ATOM 1803 C C . ALA A 1 234 ? -10.358 -10.682 3.562 1.00 97.06 234 ALA A C 1
ATOM 1805 O O . ALA A 1 234 ? -10.623 -11.327 4.578 1.00 97.06 234 ALA A O 1
ATOM 1806 N N . ILE A 1 235 ? -9.169 -10.095 3.381 1.00 96.88 235 ILE A N 1
ATOM 1807 C CA . ILE A 1 235 ? -8.080 -10.189 4.363 1.00 96.88 235 ILE A CA 1
ATOM 1808 C C . ILE A 1 235 ? -8.439 -9.465 5.660 1.00 96.88 235 ILE A C 1
ATOM 1810 O O . ILE A 1 235 ? -8.209 -10.012 6.740 1.00 96.88 235 ILE A O 1
ATOM 1814 N N . PHE A 1 236 ? -9.050 -8.279 5.580 1.00 97.06 236 PHE A N 1
ATOM 1815 C CA . PHE A 1 236 ? -9.518 -7.555 6.760 1.00 97.06 236 PHE A CA 1
ATOM 1816 C C . PHE A 1 236 ? -10.470 -8.416 7.596 1.00 97.06 236 PHE A C 1
ATOM 1818 O O . PHE A 1 236 ? -10.265 -8.569 8.799 1.00 97.06 236 PHE A O 1
ATOM 1825 N N . MET A 1 237 ? -11.477 -9.023 6.962 1.00 96.75 237 MET A N 1
ATOM 1826 C CA . MET A 1 237 ? -12.434 -9.890 7.647 1.00 96.75 237 MET A CA 1
ATOM 1827 C C . MET A 1 237 ? -11.765 -11.138 8.217 1.00 96.75 237 MET A C 1
ATOM 1829 O O . MET A 1 237 ? -12.011 -11.469 9.372 1.00 96.75 237 MET A O 1
ATOM 1833 N N . ALA A 1 238 ? -10.872 -11.781 7.466 1.00 95.44 238 ALA A N 1
ATOM 1834 C CA . ALA A 1 238 ? -10.197 -12.993 7.909 1.00 95.44 238 ALA A CA 1
ATOM 1835 C C . ALA A 1 238 ? -9.302 -12.785 9.141 1.00 95.44 238 ALA A C 1
ATOM 1837 O O . ALA A 1 238 ? -9.268 -13.649 10.027 1.00 95.44 238 ALA A O 1
ATOM 1838 N N . VAL A 1 239 ? -8.621 -11.636 9.219 1.00 93.25 239 VAL A N 1
ATOM 1839 C CA . VAL A 1 239 ? -7.855 -11.214 10.402 1.00 93.25 239 VAL A CA 1
ATOM 1840 C C . VAL A 1 239 ? -8.800 -10.848 11.545 1.00 93.25 239 VAL A C 1
ATOM 1842 O O . VAL A 1 239 ? -8.635 -11.336 12.661 1.00 93.25 239 VAL A O 1
ATOM 1845 N N . ARG A 1 240 ? -9.823 -10.031 11.271 1.00 92.12 240 ARG A N 1
ATOM 1846 C CA . ARG A 1 240 ? -10.789 -9.555 12.270 1.00 92.12 240 ARG A CA 1
ATOM 1847 C C . ARG A 1 240 ? -11.520 -10.701 12.972 1.00 92.12 240 ARG A C 1
ATOM 1849 O O . ARG A 1 240 ? -11.705 -10.651 14.183 1.00 92.12 240 ARG A O 1
ATOM 1856 N N . THR A 1 241 ? -11.955 -11.719 12.233 1.00 92.25 241 THR A N 1
ATOM 1857 C CA . THR A 1 241 ? -12.690 -12.864 12.792 1.00 92.25 241 THR A CA 1
ATOM 1858 C C . THR A 1 241 ? -11.772 -13.951 13.353 1.00 92.25 241 THR A C 1
ATOM 1860 O O . THR A 1 241 ? -12.261 -15.015 13.721 1.00 92.25 241 THR A O 1
ATOM 1863 N N . GLY A 1 242 ? -10.453 -13.728 13.388 1.00 86.75 242 GLY A N 1
ATOM 1864 C CA . GLY A 1 242 ? -9.479 -14.666 13.954 1.00 86.75 242 GLY A CA 1
ATOM 1865 C C . GLY A 1 242 ? -9.264 -15.945 13.138 1.00 86.75 242 GLY A C 1
ATOM 1866 O O . GLY A 1 242 ? -8.668 -16.892 13.638 1.00 86.75 242 GLY A O 1
ATOM 1867 N N . THR A 1 243 ? -9.735 -15.996 11.888 1.00 85.50 243 THR A N 1
ATOM 1868 C CA . THR A 1 243 ? -9.577 -17.185 11.028 1.00 85.50 243 THR A CA 1
ATOM 1869 C C . THR A 1 243 ? -8.179 -17.323 10.431 1.00 85.50 243 THR A C 1
ATOM 1871 O O . THR A 1 243 ? -7.775 -18.427 10.079 1.00 85.50 243 THR A O 1
ATOM 1874 N N . ILE A 1 244 ? -7.432 -16.219 10.327 1.00 78.25 244 ILE A N 1
ATOM 1875 C CA . ILE A 1 244 ? -5.993 -16.252 10.061 1.00 78.25 244 ILE A CA 1
ATOM 1876 C C . ILE A 1 244 ? -5.291 -16.123 11.415 1.00 78.25 244 ILE A C 1
ATOM 1878 O O . ILE A 1 244 ? -5.414 -15.071 12.051 1.00 78.25 244 ILE A O 1
ATOM 1882 N N . PRO A 1 245 ? -4.559 -17.152 11.876 1.00 69.75 245 PRO A N 1
ATOM 1883 C CA . PRO A 1 245 ? -3.834 -17.065 13.130 1.00 69.75 245 PRO A CA 1
ATOM 1884 C C . PRO A 1 245 ? -2.723 -16.023 12.988 1.00 69.75 245 PRO A C 1
ATOM 1886 O O . PRO A 1 245 ? -1.738 -16.223 12.274 1.00 69.75 245 PRO A O 1
ATOM 1889 N N . VAL A 1 246 ? -2.861 -14.897 13.685 1.00 67.38 246 VAL A N 1
ATOM 1890 C CA . VAL A 1 246 ? -1.775 -13.924 13.815 1.00 67.38 246 VAL A CA 1
ATOM 1891 C C . VAL A 1 246 ? -0.792 -14.491 14.832 1.00 67.38 246 VAL A C 1
ATOM 1893 O O . VAL A 1 246 ? -0.885 -14.231 16.029 1.00 67.38 246 VAL A O 1
ATOM 1896 N N . MET A 1 247 ? 0.147 -15.320 14.372 1.00 64.00 247 MET A N 1
ATOM 1897 C CA . MET A 1 247 ? 1.260 -15.725 15.227 1.00 64.00 247 MET A CA 1
ATOM 1898 C C . MET A 1 247 ? 2.092 -14.480 15.529 1.00 64.00 247 MET A C 1
ATOM 1900 O O . MET A 1 247 ? 2.781 -13.958 14.650 1.00 64.00 247 MET A O 1
ATOM 1904 N N . ALA A 1 248 ? 2.065 -14.032 16.782 1.00 65.31 248 ALA A N 1
ATOM 1905 C CA . ALA A 1 248 ? 2.956 -13.004 17.304 1.00 65.31 248 ALA A CA 1
ATOM 1906 C C . ALA A 1 248 ? 4.386 -13.563 17.423 1.00 65.31 248 ALA A C 1
ATOM 1908 O O . ALA A 1 248 ? 4.925 -13.745 18.512 1.00 65.31 248 ALA A O 1
ATOM 1909 N N . ARG A 1 249 ? 4.996 -13.907 16.281 1.00 76.25 249 ARG A N 1
ATOM 1910 C CA . ARG A 1 249 ? 6.374 -14.396 16.236 1.00 76.25 249 ARG A CA 1
ATOM 1911 C C . ARG A 1 249 ? 7.297 -13.271 16.722 1.00 76.25 249 ARG A C 1
ATOM 1913 O O . ARG A 1 249 ? 7.111 -12.132 16.284 1.00 76.25 249 ARG A O 1
ATOM 1920 N N . PRO A 1 250 ? 8.313 -13.563 17.553 1.00 82.62 250 PRO A N 1
ATOM 1921 C CA . PRO A 1 250 ? 9.242 -12.548 18.057 1.00 82.62 250 PRO A CA 1
ATOM 1922 C C . PRO A 1 250 ? 9.855 -11.684 16.948 1.00 82.62 250 PRO A C 1
ATOM 1924 O O . PRO A 1 250 ? 10.000 -10.475 17.104 1.00 82.62 250 PRO A O 1
ATOM 1927 N N . THR A 1 251 ? 10.130 -12.284 15.789 1.00 80.94 251 THR A N 1
ATOM 1928 C CA . THR A 1 251 ? 10.644 -11.592 14.601 1.00 80.94 251 THR A CA 1
ATOM 1929 C C . THR A 1 251 ? 9.656 -10.576 14.026 1.00 80.94 251 THR A C 1
ATOM 1931 O O . THR A 1 251 ? 10.047 -9.458 13.705 1.00 80.94 251 THR A O 1
ATOM 1934 N N . LEU A 1 252 ? 8.368 -10.917 13.936 1.00 81.94 252 LEU A N 1
ATOM 1935 C CA . LEU A 1 252 ? 7.329 -9.998 13.459 1.00 81.94 252 LEU A CA 1
ATOM 1936 C C . LEU A 1 252 ? 7.117 -8.842 14.436 1.00 81.94 252 LEU A C 1
ATOM 1938 O O . LEU A 1 252 ? 7.008 -7.696 14.008 1.00 81.94 252 LEU A O 1
ATOM 1942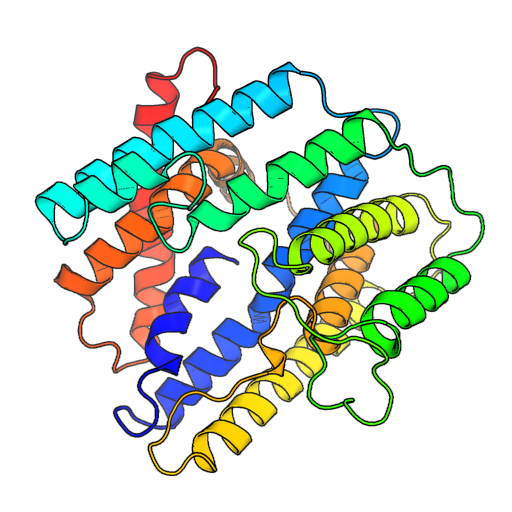 N N . LEU A 1 253 ? 7.114 -9.127 15.741 1.00 85.19 253 LEU A N 1
ATOM 1943 C CA . LEU A 1 253 ? 7.018 -8.100 16.781 1.00 85.19 253 LEU A CA 1
ATOM 1944 C C . LEU A 1 253 ? 8.223 -7.150 16.755 1.00 85.19 253 LEU A C 1
ATOM 1946 O O . LEU A 1 253 ? 8.056 -5.938 16.900 1.00 85.19 253 LEU A O 1
ATOM 1950 N N . PHE A 1 254 ? 9.422 -7.689 16.520 1.00 87.88 254 PHE A N 1
ATOM 1951 C CA . PHE A 1 254 ? 10.637 -6.898 16.357 1.00 87.88 254 PHE A CA 1
ATOM 1952 C C . PHE A 1 254 ? 10.540 -5.953 15.154 1.00 87.88 254 PHE A C 1
ATOM 1954 O O . PHE A 1 254 ? 10.745 -4.752 15.310 1.00 87.88 254 PHE A O 1
ATOM 1961 N N . VAL A 1 255 ? 10.159 -6.455 13.974 1.00 86.38 255 VAL A N 1
ATOM 1962 C CA . VAL A 1 255 ? 10.005 -5.621 12.767 1.00 86.38 255 VAL A CA 1
ATOM 1963 C C . VAL A 1 255 ? 8.889 -4.586 12.946 1.00 86.38 255 VAL A C 1
ATOM 1965 O O . VAL A 1 255 ? 9.061 -3.426 12.576 1.00 86.38 255 VAL A O 1
ATOM 1968 N N . HIS A 1 256 ? 7.766 -4.969 13.562 1.00 86.12 256 HIS A N 1
ATOM 1969 C CA . HIS A 1 256 ? 6.633 -4.076 13.820 1.00 86.12 256 HIS A CA 1
ATOM 1970 C C . HIS A 1 256 ? 7.029 -2.839 14.640 1.00 86.12 256 HIS A C 1
ATOM 1972 O O . HIS A 1 256 ? 6.543 -1.741 14.356 1.00 86.12 256 HIS A O 1
ATOM 1978 N N . ARG A 1 257 ? 7.947 -2.986 15.610 1.00 87.75 257 ARG A N 1
ATOM 1979 C CA . ARG A 1 257 ? 8.465 -1.868 16.419 1.00 87.75 257 ARG A CA 1
ATOM 1980 C C . ARG A 1 257 ? 9.071 -0.752 15.567 1.00 87.75 257 ARG A C 1
ATOM 1982 O O . ARG A 1 257 ? 8.991 0.400 15.970 1.00 87.75 257 ARG A O 1
ATOM 1989 N N . TYR A 1 258 ? 9.636 -1.093 14.413 1.00 92.31 258 TYR A N 1
ATOM 1990 C CA . TYR A 1 258 ? 10.283 -0.161 13.490 1.00 92.31 258 TYR A CA 1
ATOM 1991 C C . TYR A 1 258 ? 9.451 0.080 12.226 1.00 92.31 258 TYR A C 1
ATOM 1993 O O . TYR A 1 258 ? 9.979 0.539 11.219 1.00 92.31 258 TYR A O 1
ATOM 2001 N N . SER A 1 259 ? 8.151 -0.228 12.245 1.00 90.19 259 SER A N 1
ATOM 2002 C CA . SER A 1 259 ? 7.284 -0.135 11.062 1.00 90.19 259 SER A CA 1
ATOM 2003 C C . SER A 1 259 ? 7.212 1.270 10.455 1.00 90.19 259 SER A C 1
ATOM 2005 O O . SER A 1 259 ? 7.207 1.390 9.233 1.00 90.19 259 SER A O 1
ATOM 2007 N N . LEU A 1 260 ? 7.207 2.325 11.276 1.00 91.69 260 LEU A N 1
ATOM 2008 C CA . LEU A 1 260 ? 7.173 3.717 10.816 1.00 91.69 260 LEU A CA 1
ATOM 2009 C C . LEU A 1 260 ? 8.460 4.140 10.071 1.00 91.69 260 LEU A C 1
ATOM 2011 O O . LEU A 1 260 ? 8.352 4.570 8.923 1.00 91.69 260 LEU A O 1
ATOM 2015 N N . PRO A 1 261 ? 9.672 3.968 10.632 1.00 92.06 261 PRO A N 1
ATOM 2016 C CA . PRO A 1 261 ? 10.911 4.253 9.905 1.00 92.06 261 PRO A CA 1
ATOM 2017 C C . PRO A 1 261 ? 11.155 3.291 8.751 1.00 92.06 261 PRO A C 1
ATOM 2019 O O . PRO A 1 261 ? 11.648 3.713 7.705 1.00 92.06 261 PRO A O 1
ATOM 2022 N N . LEU A 1 262 ? 10.730 2.032 8.877 1.00 93.56 262 LEU A N 1
ATOM 2023 C CA . LEU A 1 262 ? 10.735 1.097 7.760 1.00 93.56 262 LEU A CA 1
ATOM 2024 C C . LEU A 1 262 ? 9.877 1.628 6.606 1.00 93.56 262 LEU A C 1
ATOM 2026 O O . LEU A 1 262 ? 10.317 1.613 5.462 1.00 93.56 262 LEU A O 1
ATOM 2030 N N . TYR A 1 263 ? 8.692 2.165 6.901 1.00 91.44 263 TYR A N 1
ATOM 2031 C CA . TYR A 1 263 ? 7.831 2.820 5.922 1.00 91.44 263 TYR A CA 1
ATOM 2032 C C . TYR A 1 263 ? 8.503 4.056 5.295 1.00 91.44 263 TYR A C 1
ATOM 2034 O O . TYR A 1 263 ? 8.584 4.150 4.074 1.00 91.44 263 TYR A O 1
ATOM 2042 N N . GLY A 1 264 ? 9.026 4.981 6.105 1.00 92.44 264 GLY A N 1
ATOM 2043 C CA . GLY A 1 264 ? 9.567 6.254 5.615 1.00 92.44 264 GLY A CA 1
ATOM 2044 C C . GLY A 1 264 ? 10.859 6.144 4.796 1.00 92.44 264 GLY A C 1
ATOM 2045 O O . GLY A 1 264 ? 11.107 6.990 3.940 1.00 92.44 264 GLY A O 1
ATOM 2046 N N . LEU A 1 265 ? 11.677 5.113 5.034 1.00 95.50 265 LEU A N 1
ATOM 2047 C CA . LEU A 1 265 ? 13.036 5.028 4.483 1.00 95.50 265 LEU A CA 1
ATOM 2048 C C . LEU A 1 265 ? 13.218 3.968 3.391 1.00 95.50 265 LEU A C 1
ATOM 2050 O O . LEU A 1 265 ? 14.117 4.120 2.561 1.00 95.50 265 LEU A O 1
ATOM 2054 N N . HIS A 1 266 ? 12.399 2.908 3.354 1.00 95.81 266 HIS A N 1
ATOM 2055 C CA . HIS A 1 266 ? 12.684 1.762 2.478 1.00 95.81 266 HIS A CA 1
ATOM 2056 C C . HIS A 1 266 ? 12.752 2.124 0.998 1.00 95.81 266 HIS A C 1
ATOM 2058 O O . HIS A 1 266 ? 13.524 1.514 0.274 1.00 95.81 266 HIS A O 1
ATOM 2064 N N . ALA A 1 267 ? 11.972 3.103 0.535 1.00 95.00 267 ALA A N 1
ATOM 2065 C CA . ALA A 1 267 ? 11.953 3.479 -0.874 1.00 95.00 267 ALA A CA 1
ATOM 2066 C C . ALA A 1 267 ? 13.292 4.100 -1.321 1.00 95.00 267 ALA A C 1
ATOM 2068 O O . ALA A 1 267 ? 13.732 3.861 -2.442 1.00 95.00 267 ALA A O 1
ATOM 2069 N N . LEU A 1 268 ? 13.971 4.831 -0.426 1.00 95.38 268 LEU A N 1
ATOM 2070 C CA . LEU A 1 268 ? 15.305 5.395 -0.668 1.00 95.38 268 LEU A CA 1
ATOM 2071 C C . LEU A 1 268 ? 16.379 4.299 -0.660 1.00 95.38 268 LEU A C 1
ATOM 2073 O O . LEU A 1 268 ? 17.260 4.274 -1.518 1.00 95.38 268 LEU A O 1
ATOM 2077 N N . VAL A 1 269 ? 16.286 3.370 0.300 1.00 96.69 269 VAL A N 1
ATOM 2078 C CA . VAL A 1 269 ? 17.176 2.200 0.384 1.00 96.69 269 VAL A CA 1
ATOM 2079 C C . VAL A 1 269 ? 17.021 1.326 -0.860 1.00 96.69 269 VAL A C 1
ATOM 2081 O O . VAL A 1 269 ? 18.015 0.920 -1.455 1.00 96.69 269 VAL A O 1
ATOM 2084 N N . LEU A 1 270 ? 15.782 1.082 -1.282 1.00 96.06 270 LEU A N 1
ATOM 2085 C CA . LEU A 1 270 ? 15.452 0.306 -2.468 1.00 96.06 270 LEU A CA 1
ATOM 2086 C C . LEU A 1 270 ? 15.994 0.965 -3.743 1.00 96.06 270 LEU A C 1
ATOM 2088 O O . LEU A 1 270 ? 16.599 0.274 -4.555 1.00 96.06 270 LEU A O 1
ATOM 2092 N N . ASP A 1 271 ? 15.839 2.285 -3.908 1.00 94.94 271 ASP A N 1
ATOM 2093 C CA . ASP A 1 271 ? 16.412 3.010 -5.054 1.00 94.94 271 ASP A CA 1
ATOM 2094 C C . ASP A 1 271 ? 17.946 2.909 -5.078 1.00 94.94 271 ASP A C 1
ATOM 2096 O O . ASP A 1 271 ? 18.543 2.626 -6.118 1.00 94.94 271 ASP A O 1
ATOM 2100 N N . ALA A 1 272 ? 18.600 3.042 -3.919 1.00 94.69 272 ALA A N 1
ATOM 2101 C CA . ALA A 1 272 ? 20.049 2.876 -3.811 1.00 94.69 272 ALA A CA 1
ATOM 2102 C C . ALA A 1 272 ? 20.509 1.446 -4.154 1.00 94.69 272 ALA A C 1
ATOM 2104 O O . ALA A 1 272 ? 21.509 1.277 -4.855 1.00 94.69 272 ALA A O 1
ATOM 2105 N N . LEU A 1 273 ? 19.784 0.423 -3.689 1.00 96.00 273 LEU A N 1
ATOM 2106 C CA . LEU A 1 273 ? 20.062 -0.980 -4.007 1.00 96.00 273 LEU A CA 1
ATOM 2107 C C . LEU A 1 273 ? 19.900 -1.264 -5.498 1.00 96.00 273 LEU A C 1
ATOM 2109 O O . LEU A 1 273 ? 20.770 -1.903 -6.093 1.00 96.00 273 LEU A O 1
ATOM 2113 N N . TRP A 1 274 ? 18.834 -0.745 -6.109 1.00 94.00 274 TRP A N 1
ATOM 2114 C CA . TRP A 1 274 ? 18.623 -0.849 -7.547 1.00 94.00 274 TRP A CA 1
ATOM 2115 C C . TRP A 1 274 ? 19.798 -0.273 -8.323 1.00 94.00 274 TRP A C 1
ATOM 2117 O O . TRP A 1 274 ? 20.399 -0.988 -9.117 1.00 94.00 274 TRP A O 1
ATOM 2127 N N . ARG A 1 275 ? 20.185 0.974 -8.041 1.00 90.94 275 ARG A N 1
ATOM 2128 C CA . ARG A 1 275 ? 21.267 1.660 -8.764 1.00 90.94 275 ARG A CA 1
ATOM 2129 C C . ARG A 1 275 ? 22.630 0.985 -8.627 1.00 90.94 275 ARG A C 1
ATOM 2131 O O . ARG A 1 275 ? 23.440 1.099 -9.538 1.00 90.94 275 ARG A O 1
ATOM 2138 N N . ARG A 1 276 ? 22.915 0.347 -7.486 1.00 91.75 276 ARG A N 1
ATOM 2139 C CA . ARG A 1 276 ? 24.268 -0.143 -7.165 1.00 91.75 276 ARG A CA 1
ATOM 2140 C C . ARG A 1 276 ? 24.474 -1.636 -7.370 1.00 91.75 276 ARG A C 1
ATOM 2142 O O . ARG A 1 276 ? 25.589 -2.031 -7.682 1.00 91.75 276 ARG A O 1
ATOM 2149 N N . LEU A 1 277 ? 23.455 -2.455 -7.115 1.00 92.56 277 LEU A N 1
ATOM 2150 C CA . LEU A 1 277 ? 23.627 -3.909 -6.995 1.00 92.56 277 LEU A CA 1
ATOM 2151 C C . LEU A 1 277 ? 22.690 -4.717 -7.890 1.00 92.56 277 LEU A C 1
ATOM 2153 O O . LEU A 1 277 ? 23.033 -5.838 -8.250 1.00 92.56 277 LEU A O 1
ATOM 2157 N N . PHE A 1 278 ? 21.516 -4.182 -8.230 1.00 91.44 278 PHE A N 1
ATOM 2158 C CA . PHE A 1 278 ? 20.472 -4.972 -8.891 1.00 91.44 278 PHE A CA 1
ATOM 2159 C C . PHE A 1 278 ? 20.116 -4.502 -10.304 1.00 91.44 278 PHE A C 1
ATOM 2161 O O . PHE A 1 278 ? 19.359 -5.199 -10.970 1.00 91.44 278 PHE A O 1
ATOM 2168 N N . TRP A 1 279 ? 20.676 -3.390 -10.793 1.00 88.25 279 TRP A N 1
ATOM 2169 C CA . TRP A 1 279 ? 20.474 -2.904 -12.164 1.00 88.25 279 TRP A CA 1
ATOM 2170 C C . TRP A 1 279 ? 21.124 -3.818 -13.225 1.00 88.25 279 TRP A C 1
ATOM 2172 O O . TRP A 1 279 ? 22.254 -4.262 -13.009 1.00 88.25 279 TRP A O 1
ATOM 2182 N N . PRO A 1 280 ? 20.477 -4.057 -14.385 1.00 89.31 280 PRO A N 1
ATOM 2183 C CA . PRO A 1 280 ? 19.084 -3.733 -14.726 1.00 89.31 280 PRO A CA 1
ATOM 2184 C C . PRO A 1 280 ? 18.072 -4.691 -14.069 1.00 89.31 280 PRO A C 1
ATOM 2186 O O . PRO A 1 280 ? 18.439 -5.755 -13.574 1.00 89.31 280 PRO A O 1
ATOM 2189 N N . ALA A 1 281 ? 16.790 -4.316 -14.054 1.00 88.94 281 ALA A N 1
ATOM 2190 C CA . ALA A 1 281 ? 15.697 -5.140 -13.523 1.00 88.94 281 ALA A CA 1
ATOM 2191 C C . ALA A 1 281 ? 15.263 -6.216 -14.535 1.00 88.94 281 ALA A C 1
ATOM 2193 O O . ALA A 1 281 ? 14.203 -6.113 -15.135 1.00 88.94 281 ALA A O 1
ATOM 2194 N N . ASP A 1 282 ? 16.104 -7.228 -14.741 1.00 90.44 282 ASP A N 1
ATOM 2195 C CA . ASP A 1 282 ? 15.983 -8.219 -15.823 1.00 90.44 282 ASP A CA 1
ATOM 2196 C C . ASP A 1 282 ? 15.557 -9.621 -15.360 1.00 90.44 282 ASP A C 1
ATOM 2198 O O . ASP A 1 282 ? 14.851 -10.317 -16.079 1.00 90.44 282 ASP A O 1
ATOM 2202 N N . GLN A 1 283 ? 15.960 -10.031 -14.156 1.00 94.38 283 GLN A N 1
ATOM 2203 C CA . GLN A 1 283 ? 15.757 -11.390 -13.645 1.00 94.38 283 GLN A CA 1
ATOM 2204 C C . GLN A 1 283 ? 14.889 -11.373 -12.384 1.00 94.38 283 GLN A C 1
ATOM 2206 O O . GLN A 1 283 ? 15.217 -10.689 -11.409 1.00 94.38 283 GLN A O 1
ATOM 2211 N N . ALA A 1 284 ? 13.798 -12.140 -12.357 1.00 93.38 284 ALA A N 1
ATOM 2212 C CA . ALA A 1 284 ? 12.799 -12.080 -11.290 1.00 93.38 284 ALA A CA 1
ATOM 2213 C C . ALA A 1 284 ? 13.303 -12.601 -9.936 1.00 93.38 284 ALA A C 1
ATOM 2215 O O . ALA A 1 284 ? 12.813 -12.170 -8.891 1.00 93.38 284 ALA A O 1
ATOM 2216 N N . TRP A 1 285 ? 14.325 -13.467 -9.905 1.00 93.44 285 TRP A N 1
ATOM 2217 C CA . TRP A 1 285 ? 14.925 -13.916 -8.638 1.00 93.44 285 TRP A CA 1
ATOM 2218 C C . TRP A 1 285 ? 15.497 -12.746 -7.822 1.00 93.44 285 TRP A C 1
ATOM 2220 O O . TRP A 1 285 ? 15.508 -12.801 -6.590 1.00 93.44 285 TRP A O 1
ATOM 2230 N N . LYS A 1 286 ? 15.909 -11.652 -8.482 1.00 95.62 286 LYS A N 1
ATOM 2231 C CA . LYS A 1 286 ? 16.384 -10.442 -7.804 1.00 95.62 286 LYS A CA 1
ATOM 2232 C C . LYS A 1 286 ? 15.291 -9.821 -6.929 1.00 95.62 286 LYS A C 1
ATOM 2234 O O . LYS A 1 286 ? 15.640 -9.231 -5.915 1.00 95.62 286 LYS A O 1
ATOM 2239 N N . ILE A 1 287 ? 13.996 -10.018 -7.218 1.00 95.88 287 ILE A N 1
ATOM 2240 C CA . ILE A 1 287 ? 12.887 -9.598 -6.334 1.00 95.88 287 ILE A CA 1
ATOM 2241 C C . ILE A 1 287 ? 13.007 -10.292 -4.969 1.00 95.88 287 ILE A C 1
ATOM 2243 O O . ILE A 1 287 ? 12.920 -9.642 -3.924 1.00 95.88 287 ILE A O 1
ATOM 2247 N N . ALA A 1 288 ? 13.267 -11.603 -4.969 1.00 94.81 288 ALA A N 1
ATOM 2248 C CA . ALA A 1 288 ? 13.426 -12.395 -3.751 1.00 94.81 288 ALA A CA 1
ATOM 2249 C C . ALA A 1 288 ? 14.692 -12.027 -2.959 1.00 94.81 288 ALA A C 1
ATOM 2251 O O . ALA A 1 288 ? 14.709 -12.194 -1.742 1.00 94.81 288 ALA A O 1
ATOM 2252 N N . ALA A 1 289 ? 15.727 -11.496 -3.620 1.00 95.81 289 ALA A N 1
ATOM 2253 C CA . ALA A 1 289 ? 16.959 -11.036 -2.979 1.00 95.81 289 ALA A CA 1
ATOM 2254 C C . ALA A 1 289 ? 16.865 -9.585 -2.467 1.00 95.81 289 ALA A C 1
ATOM 2256 O O . ALA A 1 289 ? 17.230 -9.293 -1.326 1.00 95.81 289 ALA A O 1
ATOM 2257 N N . ILE A 1 290 ? 16.342 -8.667 -3.285 1.00 96.50 290 ILE A N 1
ATOM 2258 C CA . ILE A 1 290 ? 16.273 -7.237 -2.966 1.00 96.50 290 ILE A CA 1
ATOM 2259 C C . ILE A 1 290 ? 15.245 -6.945 -1.870 1.00 96.50 290 ILE A C 1
ATOM 2261 O O . ILE A 1 290 ? 15.466 -6.048 -1.058 1.00 96.50 290 ILE A O 1
ATOM 2265 N N . PHE A 1 291 ? 14.156 -7.720 -1.784 1.00 96.62 291 PHE A N 1
ATOM 2266 C CA . PHE A 1 291 ? 13.141 -7.571 -0.739 1.00 96.62 291 PHE A CA 1
ATOM 2267 C C . PHE A 1 291 ? 13.707 -7.715 0.689 1.00 96.62 291 PHE A C 1
ATOM 2269 O O . PHE A 1 291 ? 13.631 -6.742 1.450 1.00 96.62 291 PHE A O 1
ATOM 2276 N N . PRO A 1 292 ? 14.295 -8.861 1.091 1.00 95.38 292 PRO A N 1
ATOM 2277 C CA . PRO A 1 292 ? 14.848 -9.007 2.432 1.00 95.38 292 PRO A CA 1
ATOM 2278 C C . PRO A 1 292 ? 16.022 -8.054 2.665 1.00 95.38 292 PRO A C 1
ATOM 2280 O O . PRO A 1 292 ? 16.132 -7.506 3.758 1.00 95.38 292 PRO A O 1
ATOM 2283 N N . LEU A 1 293 ? 16.852 -7.780 1.652 1.00 96.81 293 LEU A N 1
ATOM 2284 C CA . LEU A 1 293 ? 17.966 -6.843 1.792 1.00 96.81 293 LEU A CA 1
ATOM 2285 C C . LEU A 1 293 ? 17.486 -5.411 2.067 1.00 96.81 293 LEU A C 1
ATOM 2287 O O . LEU A 1 293 ? 18.029 -4.737 2.939 1.00 96.81 293 LEU A O 1
ATOM 2291 N N . THR A 1 294 ? 16.424 -4.968 1.390 1.00 97.00 294 THR A N 1
ATOM 2292 C CA . THR A 1 294 ? 15.795 -3.664 1.641 1.00 97.00 294 THR A CA 1
ATOM 2293 C C . THR A 1 294 ? 15.273 -3.592 3.071 1.00 97.00 294 THR A C 1
ATOM 2295 O O . THR A 1 294 ? 15.534 -2.612 3.766 1.00 97.00 294 THR A O 1
ATOM 2298 N N . VAL A 1 295 ? 14.576 -4.632 3.543 1.00 95.69 295 VAL A N 1
ATOM 2299 C CA . VAL A 1 295 ? 14.088 -4.704 4.930 1.00 95.69 295 VAL A CA 1
ATOM 2300 C C . VAL A 1 295 ? 15.250 -4.627 5.921 1.00 95.69 295 VAL A C 1
ATOM 2302 O O . VAL A 1 295 ? 15.215 -3.798 6.826 1.00 95.69 295 VAL A O 1
ATOM 2305 N N . LEU A 1 296 ? 16.292 -5.441 5.738 1.00 96.06 296 LEU A N 1
ATOM 2306 C CA . LEU A 1 296 ? 17.442 -5.505 6.642 1.00 96.06 296 LEU A CA 1
ATOM 2307 C C . LEU A 1 296 ? 18.213 -4.183 6.694 1.00 96.06 296 LEU A C 1
ATOM 2309 O O . LEU A 1 296 ? 18.420 -3.647 7.779 1.00 96.06 296 LEU A O 1
ATOM 2313 N N . LEU A 1 297 ? 18.578 -3.615 5.544 1.00 96.81 297 LEU A N 1
ATOM 2314 C CA . LEU A 1 297 ? 19.316 -2.350 5.499 1.00 96.81 297 LEU A CA 1
ATOM 2315 C C . LEU A 1 297 ? 18.484 -1.186 6.036 1.00 96.81 297 LEU A C 1
ATOM 2317 O O . LEU A 1 297 ? 19.010 -0.322 6.736 1.00 96.81 297 LEU A O 1
ATOM 2321 N N . THR A 1 298 ? 17.174 -1.185 5.782 1.00 96.69 298 THR A N 1
ATOM 2322 C CA . THR A 1 298 ? 16.290 -0.176 6.371 1.00 96.69 298 THR A CA 1
ATOM 2323 C C . THR A 1 298 ? 16.223 -0.327 7.889 1.00 96.69 298 THR A C 1
ATOM 2325 O O . THR A 1 298 ? 16.267 0.679 8.591 1.00 96.69 298 THR A O 1
ATOM 2328 N N . LEU A 1 299 ? 16.189 -1.553 8.424 1.00 95.44 299 LEU A N 1
ATOM 2329 C CA . LEU A 1 299 ? 16.264 -1.789 9.870 1.00 95.44 299 LEU A CA 1
ATOM 2330 C C . LEU A 1 299 ? 17.601 -1.321 10.461 1.00 95.44 299 LEU A C 1
ATOM 2332 O O . LEU A 1 299 ? 17.597 -0.690 11.517 1.00 95.44 299 LEU A O 1
ATOM 2336 N N . CYS A 1 300 ? 18.724 -1.542 9.770 1.00 96.12 300 CYS A N 1
ATOM 2337 C CA . CYS A 1 300 ? 20.037 -1.043 10.191 1.00 96.12 300 CYS A CA 1
ATOM 2338 C C . CYS A 1 300 ? 20.080 0.488 10.326 1.00 96.12 300 CYS A C 1
ATOM 2340 O O . CYS A 1 300 ? 20.826 0.992 11.159 1.00 96.12 300 CYS A O 1
ATOM 2342 N N . ILE A 1 301 ? 19.270 1.222 9.554 1.00 94.88 301 ILE A N 1
ATOM 2343 C CA . ILE A 1 301 ? 19.123 2.683 9.667 1.00 94.88 301 ILE A CA 1
ATOM 2344 C C . ILE A 1 301 ? 18.057 3.053 10.715 1.00 94.88 301 ILE A C 1
ATOM 2346 O O . ILE A 1 301 ? 18.237 3.980 11.504 1.00 94.88 301 ILE A O 1
ATOM 2350 N N . ALA A 1 302 ? 16.946 2.317 10.762 1.00 93.81 302 ALA A N 1
ATOM 2351 C CA . ALA A 1 302 ? 15.820 2.590 11.650 1.00 93.81 302 ALA A CA 1
ATOM 2352 C C . ALA A 1 302 ? 16.165 2.406 13.136 1.00 93.81 302 ALA A C 1
ATOM 2354 O O . ALA A 1 302 ? 15.704 3.182 13.974 1.00 93.81 302 ALA A O 1
ATOM 2355 N N . ILE A 1 303 ? 16.972 1.397 13.473 1.00 93.31 303 ILE A N 1
ATOM 2356 C CA . ILE A 1 303 ? 17.389 1.104 14.851 1.00 93.31 303 ILE A CA 1
ATOM 2357 C C . ILE A 1 303 ? 18.149 2.288 15.478 1.00 93.31 303 ILE A C 1
ATOM 2359 O O . ILE A 1 303 ? 17.689 2.776 16.513 1.00 93.31 303 ILE A O 1
ATOM 2363 N N . PRO A 1 304 ? 19.249 2.803 14.891 1.00 93.19 304 PRO A N 1
ATOM 2364 C CA . PRO A 1 304 ? 19.949 3.958 15.449 1.00 93.19 304 PRO A CA 1
ATOM 2365 C C . PRO A 1 304 ? 19.092 5.227 15.415 1.00 93.19 304 PRO A C 1
ATOM 2367 O O . PRO A 1 304 ? 19.113 5.985 16.384 1.00 93.19 304 PRO A O 1
ATOM 2370 N N . LEU A 1 305 ? 18.272 5.431 14.375 1.00 90.62 305 LEU A N 1
ATOM 2371 C CA . LEU A 1 305 ? 17.342 6.564 14.321 1.00 90.62 305 LEU A CA 1
ATOM 2372 C C . LEU A 1 305 ? 16.376 6.564 15.519 1.00 90.62 305 LEU A C 1
ATOM 2374 O O . LEU A 1 305 ? 16.150 7.603 16.136 1.00 90.62 305 LEU A O 1
ATOM 2378 N N . SER A 1 306 ? 15.875 5.386 15.901 1.00 88.25 306 SER A N 1
ATOM 2379 C CA . SER A 1 306 ? 14.984 5.199 17.060 1.00 88.25 306 SER A CA 1
ATOM 2380 C C . SER A 1 306 ? 15.662 5.453 18.402 1.00 88.25 306 SER A C 1
ATOM 2382 O O . SER A 1 306 ? 14.993 5.784 19.379 1.00 88.25 306 SER A O 1
ATOM 2384 N N . SER A 1 307 ? 16.984 5.305 18.471 1.00 87.50 307 SER A N 1
ATOM 2385 C CA . SER A 1 307 ? 17.763 5.652 19.663 1.00 87.50 307 SER A CA 1
ATOM 2386 C C . SER A 1 307 ? 17.953 7.166 19.804 1.00 87.50 307 SER A C 1
ATOM 2388 O O . SER A 1 307 ? 18.057 7.673 20.922 1.00 87.50 307 SER A O 1
ATOM 2390 N N . ILE A 1 308 ? 17.981 7.895 18.684 1.00 89.12 308 ILE A N 1
ATOM 2391 C CA . ILE A 1 308 ? 18.125 9.357 18.647 1.00 89.12 308 ILE A CA 1
ATOM 2392 C C . ILE A 1 308 ? 16.775 10.042 18.910 1.00 89.12 308 ILE A C 1
ATOM 2394 O O . ILE A 1 308 ? 16.702 11.000 19.682 1.00 89.12 308 ILE A O 1
ATOM 2398 N N . ASP A 1 309 ? 15.688 9.533 18.325 1.00 89.12 309 ASP A N 1
ATOM 2399 C CA . ASP A 1 309 ? 14.334 10.069 18.497 1.00 89.12 309 ASP A CA 1
ATOM 2400 C C . ASP A 1 309 ? 13.711 9.659 19.844 1.00 89.12 309 ASP A C 1
ATOM 2402 O O . ASP A 1 309 ? 12.782 8.854 19.943 1.00 89.12 309 ASP A O 1
ATOM 2406 N N . ARG A 1 310 ? 14.203 10.274 20.926 1.00 83.12 310 ARG A N 1
ATOM 2407 C CA . ARG A 1 310 ? 13.740 10.014 22.303 1.00 83.12 310 ARG A CA 1
ATOM 2408 C C . ARG A 1 310 ? 12.237 10.239 22.500 1.00 83.12 310 ARG A C 1
ATOM 2410 O O . ARG A 1 310 ? 11.658 9.676 23.426 1.00 83.12 310 ARG A O 1
ATOM 2417 N N . ARG A 1 311 ? 11.608 11.074 21.663 1.00 83.44 311 ARG A N 1
ATOM 2418 C CA . ARG A 1 311 ? 10.178 11.410 21.748 1.00 83.44 311 ARG A CA 1
ATOM 2419 C C . ARG A 1 311 ? 9.293 10.544 20.835 1.00 83.44 311 ARG A C 1
ATOM 2421 O O . ARG A 1 311 ? 8.073 10.661 20.931 1.00 83.44 311 ARG A O 1
ATOM 2428 N N . ARG A 1 312 ? 9.878 9.658 20.014 1.00 84.75 312 ARG A N 1
ATOM 2429 C CA . ARG A 1 312 ? 9.187 8.747 19.078 1.00 84.75 312 ARG A CA 1
ATOM 2430 C C . ARG A 1 312 ? 8.244 9.460 18.104 1.00 84.75 312 ARG A C 1
ATOM 2432 O O . ARG A 1 312 ? 7.151 8.976 17.791 1.00 84.75 312 ARG A O 1
ATOM 2439 N N . TRP A 1 313 ? 8.641 10.645 17.645 1.00 86.38 313 TRP A N 1
ATOM 2440 C CA . TRP A 1 313 ? 7.871 11.390 16.649 1.00 86.38 313 TRP A CA 1
ATOM 2441 C C . TRP A 1 313 ? 7.994 10.783 15.254 1.00 86.38 313 TRP A C 1
ATOM 2443 O O . TRP A 1 313 ? 7.029 10.798 14.497 1.00 86.38 313 TRP A O 1
ATOM 2453 N N . ILE A 1 314 ? 9.155 10.224 14.931 1.00 85.56 314 ILE A N 1
ATOM 2454 C CA . ILE A 1 314 ? 9.501 9.708 13.604 1.00 85.56 314 ILE A CA 1
ATOM 2455 C C . ILE A 1 314 ? 9.965 8.251 13.656 1.00 85.56 314 ILE A C 1
ATOM 2457 O O . ILE A 1 314 ? 10.406 7.719 12.644 1.00 85.56 314 ILE A O 1
ATOM 2461 N N . THR A 1 315 ? 9.898 7.604 14.821 1.00 82.56 315 THR A N 1
ATOM 2462 C CA . THR A 1 315 ? 10.279 6.199 15.035 1.00 82.56 315 THR A CA 1
ATOM 2463 C C . THR A 1 315 ? 9.204 5.420 15.769 1.00 82.56 315 THR A C 1
ATOM 2465 O O . THR A 1 315 ? 8.386 6.048 16.487 1.00 82.56 315 THR A O 1
#

Secondary structure (DSSP, 8-state):
-HHHHHHHHGGGG-TTTS-HHHHHHHHHHHHHHTTHHHHHHHHHHHHHTTTTPPPHHHHHHHHHHHHHHHHHHHHHHHHHSS-HHHHHHTTTTS-SSTTTHHHHHHHHHHHHHHH------S-HHHHHHHHHIIIIIS-TT-GGGTTT--------SS-THHHHHHHHHHHHHHHHHS---S--HHHHHHHHHHHHHHHHHHHHHHHHHHSTT-----GGGSTTSHHHHHHHHHHHHHHHTT-S-----HHHHHHHHTHHHHHHHHHHHHHHHIIIII-S---THHHHHHHHHHHHHHHHHHHHHHHH-TT-S--

Sequence (315 aa):
MVILLHCAARYLYEYNAIALADWRIADIVDSAVRFSVPLFFMVSGYVFYGPHQPRPRHLMRLVMCIVAYGCIAVGYKAIWGSGALDALLLLPFAPPFYHLWFFYTLAPVYLVGMLVTVREPPRFWLIIGLAVIFFVVLNPHLAYLAPFSLARSGAAALDGSVIWYVLYAILGAALGRSVAPRLPWGGIAVIIVVGTTAIIARDAEVRTAAAADGTLTAPLFNYMSVPVLAGAVAIFMAVRTGTIPVMARPTLLFVHRYSLPLYGLHALVLDALWRRLFWPADQAWKIAAIFPLTVLLTLCIAIPLSSIDRRRWIT

pLDDT: mean 88.89, std 12.17, range [34.41, 98.38]